Protein AF-A0A016TZU9-F1 (afdb_monomer_lite)

Structure (mmCIF, N/CA/C/O backbone):
data_AF-A0A016TZU9-F1
#
_entry.id   AF-A0A016TZU9-F1
#
loop_
_atom_site.group_PDB
_atom_site.id
_atom_site.type_symbol
_atom_site.label_atom_id
_atom_site.label_alt_id
_atom_site.label_comp_id
_atom_site.label_asym_id
_atom_site.label_entity_id
_atom_site.label_seq_id
_atom_site.pdbx_PDB_ins_code
_atom_site.Cartn_x
_atom_site.Cartn_y
_atom_site.Cartn_z
_atom_site.occupancy
_atom_site.B_iso_or_equiv
_atom_site.auth_seq_id
_atom_site.auth_comp_id
_atom_site.auth_asym_id
_atom_site.auth_atom_id
_atom_site.pdbx_PDB_model_num
ATOM 1 N N . MET A 1 1 ? 14.951 -22.898 -36.098 1.00 50.34 1 MET A N 1
ATOM 2 C CA . MET A 1 1 ? 13.847 -23.084 -35.127 1.00 50.34 1 MET A CA 1
ATOM 3 C C . MET A 1 1 ? 14.226 -23.786 -33.812 1.00 50.34 1 MET A C 1
ATOM 5 O O . MET A 1 1 ? 13.459 -23.571 -32.884 1.00 50.34 1 MET A O 1
ATOM 9 N N . PRO A 1 2 ? 15.342 -24.539 -33.654 1.00 57.12 2 PRO A N 1
ATOM 10 C CA . PRO A 1 2 ? 15.762 -25.001 -32.319 1.00 57.12 2 PRO A CA 1
ATOM 11 C C . PRO A 1 2 ? 16.305 -23.861 -31.432 1.00 57.12 2 PRO A C 1
ATOM 13 O O . PRO A 1 2 ? 15.963 -23.794 -30.258 1.00 57.12 2 PRO A O 1
ATOM 16 N N . ASP A 1 3 ? 16.977 -22.863 -32.020 1.00 59.59 3 ASP A N 1
ATOM 17 C CA . ASP A 1 3 ? 17.602 -21.758 -31.265 1.00 59.59 3 ASP A CA 1
ATOM 18 C C . ASP A 1 3 ? 16.621 -20.887 -30.454 1.00 59.59 3 ASP A C 1
ATOM 20 O O . ASP A 1 3 ? 16.994 -20.292 -29.450 1.00 59.59 3 ASP A O 1
ATOM 24 N N . CYS A 1 4 ? 15.348 -20.806 -30.865 1.00 60.41 4 CYS A N 1
ATOM 25 C CA . CYS A 1 4 ? 14.336 -19.994 -30.177 1.00 60.41 4 CYS A CA 1
ATOM 26 C C . CYS A 1 4 ? 13.778 -20.698 -28.926 1.00 60.41 4 CYS A C 1
ATOM 28 O O . CYS A 1 4 ? 13.455 -20.048 -27.932 1.00 60.41 4 CYS A O 1
ATOM 30 N N . ALA A 1 5 ? 13.684 -22.032 -28.959 1.00 64.69 5 ALA A N 1
ATOM 31 C CA . ALA A 1 5 ? 13.244 -22.818 -27.809 1.00 64.69 5 ALA A CA 1
ATOM 32 C C . ALA A 1 5 ? 14.336 -22.860 -26.731 1.00 64.69 5 ALA A C 1
ATOM 34 O O . ALA A 1 5 ? 14.036 -22.670 -25.553 1.00 64.69 5 ALA A O 1
ATOM 35 N N . ASP A 1 6 ? 15.596 -23.012 -27.143 1.00 71.56 6 ASP A N 1
ATOM 36 C CA . ASP A 1 6 ? 16.740 -23.035 -26.229 1.00 71.56 6 ASP A CA 1
ATOM 37 C C . ASP A 1 6 ? 16.981 -21.659 -25.576 1.00 71.56 6 ASP A C 1
ATOM 39 O O . ASP A 1 6 ? 17.221 -21.576 -24.367 1.00 71.56 6 ASP A O 1
ATOM 43 N N . ASP A 1 7 ? 16.803 -20.559 -26.324 1.00 75.12 7 ASP A N 1
ATOM 44 C CA . ASP A 1 7 ? 16.873 -19.197 -25.774 1.00 75.12 7 ASP A CA 1
ATOM 45 C C . ASP A 1 7 ? 15.750 -18.931 -24.754 1.00 75.12 7 ASP A C 1
ATOM 47 O O . ASP A 1 7 ? 16.004 -18.389 -23.674 1.00 75.12 7 ASP A O 1
ATOM 51 N N . LEU A 1 8 ? 14.521 -19.385 -25.030 1.00 72.69 8 LEU A N 1
ATOM 52 C CA . LEU A 1 8 ? 13.397 -19.241 -24.101 1.00 72.69 8 LEU A CA 1
ATOM 53 C C . LEU A 1 8 ? 13.612 -20.045 -22.812 1.00 72.69 8 LEU A C 1
ATOM 55 O O . LEU A 1 8 ? 13.383 -19.515 -21.724 1.00 72.69 8 LEU A O 1
ATOM 59 N N . VAL A 1 9 ? 14.076 -21.294 -22.916 1.00 78.56 9 VAL A N 1
ATOM 60 C CA . VAL A 1 9 ? 14.370 -22.151 -21.754 1.00 78.56 9 VAL A CA 1
ATOM 61 C C . VAL A 1 9 ? 15.483 -21.542 -20.895 1.00 78.56 9 VAL A C 1
ATOM 63 O O . VAL A 1 9 ? 15.389 -21.570 -19.667 1.00 78.56 9 VAL A O 1
ATOM 66 N N . SER A 1 10 ? 16.484 -20.910 -21.516 1.00 82.19 10 SER A N 1
ATOM 67 C CA . SER A 1 10 ? 17.571 -20.232 -20.797 1.00 82.19 10 SER A CA 1
ATOM 68 C C . SER A 1 10 ? 17.122 -18.958 -20.058 1.00 82.19 10 SER A C 1
ATOM 70 O O . SER A 1 10 ? 17.612 -18.666 -18.965 1.00 82.19 10 SER A O 1
ATOM 72 N N . LYS A 1 11 ? 16.151 -18.215 -20.610 1.00 84.38 11 LYS A N 1
ATOM 73 C CA . LYS A 1 11 ? 15.638 -16.950 -20.045 1.00 84.38 11 LYS A CA 1
ATOM 74 C C . LYS A 1 11 ? 14.450 -17.130 -19.104 1.00 84.38 11 LYS A C 1
ATOM 76 O O . LYS A 1 11 ? 14.175 -16.245 -18.291 1.00 84.38 11 LYS A O 1
ATOM 81 N N . LEU A 1 12 ? 13.771 -18.274 -19.161 1.00 87.38 12 LEU A N 1
ATOM 82 C CA . LEU A 1 12 ? 12.670 -18.637 -18.270 1.00 87.38 12 LEU A CA 1
ATOM 83 C C . LEU A 1 12 ? 12.982 -18.414 -16.774 1.00 87.38 12 LEU A C 1
ATOM 85 O O . LEU A 1 12 ? 12.175 -17.762 -16.108 1.00 87.38 12 LEU A O 1
ATOM 89 N N . PRO A 1 13 ? 14.125 -18.871 -16.213 1.00 88.50 13 PRO A N 1
ATOM 90 C CA . PRO A 1 13 ? 14.428 -18.647 -14.798 1.00 88.50 13 PRO A CA 1
ATOM 91 C C . PRO A 1 13 ? 14.568 -17.161 -14.442 1.00 88.50 13 PRO A C 1
ATOM 93 O O . PRO A 1 13 ? 14.131 -16.752 -13.367 1.00 88.50 13 PRO A O 1
ATOM 96 N N . LEU A 1 14 ? 15.111 -16.334 -15.343 1.00 86.69 14 LEU A N 1
ATOM 97 C CA . LEU A 1 14 ? 15.220 -14.883 -15.142 1.00 86.69 14 LEU A CA 1
ATOM 98 C C . LEU A 1 14 ? 13.840 -14.215 -15.134 1.00 86.69 14 LEU A C 1
ATOM 100 O O . LEU A 1 14 ? 13.565 -13.366 -14.283 1.00 86.69 14 LEU A O 1
ATOM 104 N N . LEU A 1 15 ? 12.951 -14.631 -16.040 1.00 86.12 15 LEU A N 1
ATOM 105 C CA . LEU A 1 15 ? 11.573 -14.141 -16.092 1.00 86.12 15 LEU A CA 1
ATOM 106 C C . LEU A 1 15 ? 10.789 -14.532 -14.837 1.00 86.12 15 LEU A C 1
ATOM 108 O O . LEU A 1 15 ? 10.125 -13.682 -14.243 1.00 86.12 15 LEU A O 1
ATOM 112 N N . ILE A 1 16 ? 10.911 -15.784 -14.391 1.00 87.94 16 ILE A N 1
ATOM 113 C CA . ILE A 1 16 ? 10.264 -16.272 -13.166 1.00 87.94 16 ILE A CA 1
ATOM 114 C C . ILE A 1 16 ? 10.793 -15.518 -11.942 1.00 87.94 16 ILE A C 1
ATOM 116 O O . ILE A 1 16 ? 10.002 -15.089 -11.103 1.00 87.94 16 ILE A O 1
ATOM 120 N N . ALA A 1 17 ? 12.108 -15.302 -11.839 1.00 86.88 17 ALA A N 1
ATOM 121 C CA . ALA A 1 17 ? 12.698 -14.550 -10.732 1.00 86.88 17 ALA A CA 1
ATOM 122 C C . ALA A 1 17 ? 12.193 -13.097 -10.690 1.00 86.88 17 ALA A C 1
ATOM 124 O O . ALA A 1 17 ? 11.834 -12.596 -9.621 1.00 86.88 17 ALA A O 1
ATOM 125 N N . SER A 1 18 ? 12.110 -12.439 -11.850 1.00 87.12 18 SER A N 1
ATOM 126 C CA . SER A 1 18 ? 11.568 -11.081 -11.975 1.00 87.12 18 SER A CA 1
ATOM 127 C C . SER A 1 18 ? 10.086 -11.017 -11.588 1.00 87.12 18 SER A C 1
ATOM 129 O O . SER A 1 18 ? 9.694 -10.172 -10.777 1.00 87.12 18 SER A O 1
ATOM 131 N N . LEU A 1 19 ? 9.280 -11.969 -12.073 1.00 88.88 19 LEU A N 1
ATOM 132 C CA . LEU A 1 19 ? 7.865 -12.100 -11.724 1.00 88.88 19 LEU A CA 1
ATOM 133 C C . LEU A 1 19 ? 7.678 -12.277 -10.218 1.00 88.88 19 LEU A C 1
ATOM 135 O O . LEU A 1 19 ? 6.899 -11.550 -9.605 1.00 88.88 19 LEU A O 1
ATOM 139 N N . LEU A 1 20 ? 8.393 -13.227 -9.613 1.00 87.56 20 LEU A N 1
ATOM 140 C CA . LEU A 1 20 ? 8.279 -13.520 -8.186 1.00 87.56 20 LEU A CA 1
ATOM 141 C C . LEU A 1 20 ? 8.683 -12.319 -7.335 1.00 87.56 20 LEU A C 1
ATOM 143 O O . LEU A 1 20 ? 7.973 -11.976 -6.388 1.00 87.56 20 LEU A O 1
ATOM 147 N N . ARG A 1 21 ? 9.783 -11.645 -7.690 1.00 86.12 21 ARG A N 1
ATOM 148 C CA . ARG A 1 21 ? 10.227 -10.427 -7.002 1.00 86.12 21 ARG A CA 1
ATOM 149 C C . ARG A 1 21 ? 9.163 -9.335 -7.079 1.00 86.12 21 ARG A C 1
ATOM 151 O O . ARG A 1 21 ? 8.812 -8.740 -6.060 1.00 86.12 21 ARG A O 1
ATOM 158 N N . MET A 1 22 ? 8.634 -9.081 -8.271 1.00 86.19 22 MET A N 1
ATOM 159 C CA . MET A 1 22 ? 7.639 -8.034 -8.469 1.00 86.19 22 MET A CA 1
ATOM 160 C C . MET A 1 22 ? 6.317 -8.358 -7.765 1.00 86.19 22 MET A C 1
ATOM 162 O O . MET A 1 22 ? 5.729 -7.492 -7.108 1.00 86.19 22 MET A O 1
ATOM 166 N N . TRP A 1 23 ? 5.875 -9.612 -7.848 1.00 89.06 23 TRP A N 1
ATOM 167 C CA . TRP A 1 23 ? 4.689 -10.086 -7.150 1.00 89.06 23 TRP A CA 1
ATOM 168 C C . TRP A 1 23 ? 4.841 -9.949 -5.643 1.00 89.06 23 TRP A C 1
ATOM 170 O O . TRP A 1 23 ? 3.928 -9.441 -5.003 1.00 89.06 23 TRP A O 1
ATOM 180 N N . PHE A 1 24 ? 5.996 -10.302 -5.077 1.00 86.94 24 PHE A N 1
ATOM 181 C CA . PHE A 1 24 ? 6.245 -10.159 -3.645 1.00 86.94 24 PHE A CA 1
ATOM 182 C C . PHE A 1 24 ? 6.079 -8.710 -3.168 1.00 86.94 24 PHE A C 1
ATOM 184 O O . PHE A 1 24 ? 5.420 -8.463 -2.157 1.00 86.94 24 PHE A O 1
ATOM 191 N N . PHE A 1 25 ? 6.602 -7.736 -3.918 1.00 84.38 25 PHE A N 1
ATOM 192 C CA . PHE A 1 25 ? 6.447 -6.319 -3.581 1.00 84.38 25 PHE A CA 1
ATOM 193 C C . PHE A 1 25 ? 4.987 -5.852 -3.630 1.00 84.38 25 PHE A C 1
ATOM 195 O O . PHE A 1 25 ? 4.505 -5.196 -2.701 1.00 84.38 25 PHE A O 1
ATOM 202 N N . ILE A 1 26 ? 4.258 -6.228 -4.681 1.00 86.19 26 ILE A N 1
ATOM 203 C CA . ILE A 1 26 ? 2.845 -5.860 -4.850 1.00 86.19 26 ILE A CA 1
ATOM 204 C C . ILE A 1 26 ? 1.973 -6.587 -3.813 1.00 86.19 26 ILE A C 1
ATOM 206 O O . ILE A 1 26 ? 1.066 -5.986 -3.237 1.00 86.19 26 ILE A O 1
ATOM 210 N N . ALA A 1 27 ? 2.265 -7.855 -3.525 1.00 87.62 27 ALA A N 1
ATOM 211 C CA . ALA A 1 27 ? 1.579 -8.667 -2.529 1.00 87.62 27 ALA A CA 1
ATOM 212 C C . ALA A 1 27 ? 1.789 -8.131 -1.111 1.00 87.62 27 ALA A C 1
ATOM 214 O O . ALA A 1 27 ? 0.818 -8.040 -0.364 1.00 87.62 27 ALA A O 1
ATOM 215 N N . ALA A 1 28 ? 3.002 -7.699 -0.752 1.00 84.62 28 ALA A N 1
ATOM 216 C CA . ALA A 1 28 ? 3.268 -7.063 0.538 1.00 84.62 28 ALA A CA 1
ATOM 217 C C . ALA A 1 28 ? 2.442 -5.775 0.714 1.00 84.62 28 ALA A C 1
ATOM 219 O O . ALA A 1 28 ? 1.812 -5.571 1.754 1.00 84.62 28 ALA A O 1
ATOM 220 N N . ALA A 1 29 ? 2.371 -4.934 -0.324 1.00 83.12 29 ALA A N 1
ATOM 221 C CA . ALA A 1 29 ? 1.534 -3.735 -0.308 1.00 83.12 29 ALA A CA 1
ATOM 222 C C . ALA A 1 29 ? 0.028 -4.066 -0.260 1.00 83.12 29 ALA A C 1
ATOM 224 O O . ALA A 1 29 ? -0.733 -3.390 0.436 1.00 83.12 29 ALA A O 1
ATOM 225 N N . GLY A 1 30 ? -0.411 -5.105 -0.976 1.00 86.19 30 GLY A N 1
ATOM 226 C CA . GLY A 1 30 ? -1.788 -5.602 -0.941 1.00 86.19 30 GLY A CA 1
ATOM 227 C C . GLY A 1 30 ? -2.180 -6.151 0.429 1.00 86.19 30 GLY A C 1
ATOM 228 O O . GLY A 1 30 ? -3.247 -5.817 0.938 1.00 86.19 30 GLY A O 1
ATOM 229 N N . PHE A 1 31 ? -1.284 -6.890 1.082 1.00 85.12 31 PHE A N 1
ATOM 230 C CA . PHE A 1 31 ? -1.498 -7.446 2.415 1.00 85.12 31 PHE A CA 1
ATOM 231 C C . PHE A 1 31 ? -1.763 -6.360 3.467 1.00 85.12 31 PHE A C 1
ATOM 233 O O . PHE A 1 31 ? -2.681 -6.494 4.272 1.00 85.12 31 PHE A O 1
ATOM 240 N N . LEU A 1 32 ? -1.046 -5.232 3.426 1.00 82.94 32 LEU A N 1
ATOM 241 C CA . LEU A 1 32 ? -1.339 -4.093 4.309 1.00 82.94 32 LEU A CA 1
ATOM 242 C C . LEU A 1 32 ? -2.759 -3.551 4.120 1.00 82.94 32 LEU A C 1
ATOM 244 O O . LEU A 1 32 ? -3.433 -3.201 5.090 1.00 82.94 32 LEU A O 1
ATOM 248 N N . LYS A 1 33 ? -3.219 -3.475 2.867 1.00 85.50 33 LYS A N 1
ATOM 249 C CA . LYS A 1 33 ? -4.582 -3.039 2.541 1.00 85.50 33 LYS A CA 1
ATOM 250 C C . LYS A 1 33 ? -5.605 -4.078 3.000 1.00 85.50 33 LYS A C 1
ATOM 252 O O . LYS A 1 33 ? -6.637 -3.692 3.536 1.00 85.50 33 LYS A O 1
ATOM 257 N N . ALA A 1 34 ? -5.306 -5.369 2.864 1.00 86.12 34 ALA A N 1
ATOM 258 C CA . ALA A 1 34 ? -6.131 -6.451 3.395 1.00 86.12 34 ALA A CA 1
ATOM 259 C C . ALA A 1 34 ? -6.304 -6.333 4.918 1.00 86.12 34 ALA A C 1
ATOM 261 O O . ALA A 1 34 ? -7.435 -6.352 5.398 1.00 86.12 34 ALA A O 1
ATOM 262 N N . VAL A 1 35 ? -5.215 -6.095 5.661 1.00 82.44 35 VAL A N 1
ATOM 263 C CA . VAL A 1 35 ? -5.269 -5.829 7.110 1.00 82.44 35 VAL A CA 1
ATOM 264 C C . VAL A 1 35 ? -6.106 -4.584 7.405 1.00 82.44 35 VAL A C 1
ATOM 266 O O . VAL A 1 35 ? -6.916 -4.591 8.326 1.00 82.44 35 VAL A O 1
ATOM 269 N N . LEU A 1 36 ? -5.969 -3.512 6.619 1.00 84.38 36 LEU A N 1
ATOM 270 C CA . LEU A 1 36 ? -6.792 -2.313 6.786 1.00 84.38 36 LEU A CA 1
ATOM 271 C C . LEU A 1 36 ? -8.290 -2.604 6.598 1.00 84.38 36 LEU A C 1
ATOM 273 O O . LEU A 1 36 ? -9.100 -2.134 7.396 1.00 84.38 36 LEU A O 1
ATOM 277 N N . VAL A 1 37 ? -8.658 -3.378 5.574 1.00 83.19 37 VAL A N 1
ATOM 278 C CA . VAL A 1 37 ? -10.051 -3.778 5.313 1.00 83.19 37 VAL A CA 1
ATOM 279 C C . VAL A 1 37 ? -10.569 -4.679 6.428 1.00 83.19 37 VAL A C 1
ATOM 281 O O . VAL A 1 37 ? -11.660 -4.442 6.937 1.00 83.19 37 VAL A O 1
ATOM 284 N N . GLU A 1 38 ? -9.778 -5.651 6.877 1.00 81.62 38 GLU A N 1
ATOM 285 C CA . GLU A 1 38 ? -10.121 -6.497 8.022 1.00 81.62 38 GLU A CA 1
ATOM 286 C C . GLU A 1 38 ? -10.394 -5.649 9.272 1.00 81.62 38 GLU A C 1
ATOM 288 O O . GLU A 1 38 ? -11.401 -5.853 9.950 1.00 81.62 38 GLU A O 1
ATOM 293 N N . ARG A 1 39 ? -9.554 -4.641 9.548 1.00 81.19 39 ARG A N 1
ATOM 294 C CA . ARG A 1 39 ? -9.760 -3.711 10.671 1.00 81.19 39 ARG A CA 1
ATOM 295 C C . ARG A 1 39 ? -10.979 -2.818 10.470 1.00 81.19 39 ARG A C 1
ATOM 297 O O . ARG A 1 39 ? -11.684 -2.552 11.439 1.00 81.19 39 ARG A O 1
ATOM 304 N N . ALA A 1 40 ? -11.272 -2.401 9.240 1.00 77.69 40 ALA A N 1
ATOM 305 C CA . ALA A 1 40 ? -12.496 -1.675 8.914 1.00 77.69 40 ALA A CA 1
ATOM 306 C C . ALA A 1 40 ? -13.741 -2.520 9.216 1.00 77.69 40 ALA A C 1
ATOM 308 O O . ALA A 1 40 ? -14.672 -2.036 9.861 1.00 77.69 40 ALA A O 1
ATOM 309 N N . CYS A 1 41 ? -13.729 -3.791 8.804 1.00 75.06 41 CYS A N 1
ATOM 310 C CA . CYS A 1 41 ? -14.787 -4.750 9.095 1.00 75.06 41 CYS A CA 1
ATOM 311 C C . CYS A 1 41 ? -14.911 -4.988 10.603 1.00 75.06 41 CYS A C 1
ATOM 313 O O . CYS A 1 41 ? -16.013 -4.888 11.132 1.00 75.06 41 CYS A O 1
ATOM 315 N N . ALA A 1 42 ? -13.804 -5.224 11.312 1.00 72.88 42 ALA A N 1
ATOM 316 C CA . ALA A 1 42 ? -13.816 -5.420 12.760 1.00 72.88 42 ALA A CA 1
ATOM 317 C C . ALA A 1 42 ? -14.396 -4.204 13.501 1.00 72.88 42 ALA A C 1
ATOM 319 O O . ALA A 1 42 ? -15.193 -4.384 14.411 1.00 72.88 42 ALA A O 1
ATOM 320 N N . SER A 1 43 ? -14.059 -2.979 13.077 1.00 69.56 43 SER A N 1
ATOM 321 C CA . SER A 1 43 ? -14.614 -1.732 13.622 1.00 69.56 43 SER A CA 1
ATOM 322 C C . SER A 1 43 ? -16.093 -1.510 13.286 1.00 69.56 43 SER A C 1
ATOM 324 O O . SER A 1 43 ? -16.826 -0.941 14.093 1.00 69.56 43 SER A O 1
ATOM 326 N N . TYR A 1 44 ? -16.543 -1.908 12.094 1.00 69.81 44 TYR A N 1
ATOM 327 C CA . TYR A 1 44 ? -17.941 -1.753 11.683 1.00 69.81 44 TYR A CA 1
ATOM 328 C C . TYR A 1 44 ? -18.852 -2.784 12.362 1.00 69.81 44 TYR A C 1
ATOM 330 O O . TYR A 1 44 ? -19.944 -2.441 12.806 1.00 69.81 44 TYR A O 1
ATOM 338 N N . PHE A 1 45 ? -18.377 -4.024 12.499 1.00 65.12 45 PHE A N 1
ATOM 339 C CA . PHE A 1 45 ? -19.118 -5.150 13.069 1.00 65.12 45 PHE A CA 1
ATOM 340 C C . PHE A 1 45 ? -18.872 -5.361 14.572 1.00 65.12 45 PHE A C 1
ATOM 342 O O . PHE A 1 45 ? -19.151 -6.449 15.064 1.00 65.12 45 PHE A O 1
ATOM 349 N N . ILE A 1 46 ? -18.395 -4.354 15.320 1.00 64.19 46 ILE A N 1
ATOM 350 C CA . ILE A 1 46 ? -18.205 -4.449 16.787 1.00 64.19 46 ILE A CA 1
ATOM 351 C C . ILE A 1 46 ? -19.480 -4.956 17.483 1.00 64.19 46 ILE A C 1
ATOM 353 O O . ILE A 1 46 ? -19.403 -5.791 18.374 1.00 64.19 46 ILE A O 1
ATOM 357 N N . VAL A 1 47 ? -20.651 -4.502 17.025 1.00 54.94 47 VAL A N 1
ATOM 358 C CA . VAL A 1 47 ? -21.966 -4.869 17.584 1.00 54.94 47 VAL A CA 1
ATOM 359 C C . VAL A 1 47 ? -22.348 -6.332 17.292 1.00 54.94 47 VAL A C 1
ATOM 361 O O . VAL A 1 47 ? -23.025 -6.962 18.093 1.00 54.94 47 VAL A O 1
ATOM 364 N N . ASP A 1 48 ? -21.879 -6.904 16.180 1.00 55.28 48 ASP A N 1
ATOM 365 C CA . ASP A 1 48 ? -22.167 -8.292 15.776 1.00 55.28 48 ASP A CA 1
ATOM 366 C C . ASP A 1 48 ? -21.088 -9.292 16.233 1.00 55.28 48 ASP A C 1
ATOM 368 O O . ASP A 1 48 ? -21.226 -10.505 16.023 1.00 55.28 48 ASP A O 1
ATOM 372 N N . TYR A 1 49 ? -19.991 -8.796 16.814 1.00 53.41 49 TYR A N 1
ATOM 373 C CA . TYR A 1 49 ? -18.786 -9.578 17.097 1.00 53.41 49 TYR A CA 1
ATOM 374 C C . TYR A 1 49 ? -18.995 -10.613 18.211 1.00 53.41 49 TYR A C 1
ATOM 376 O O . TYR A 1 49 ? -18.387 -11.681 18.172 1.00 53.41 49 TYR A O 1
ATOM 384 N N . GLU A 1 50 ? -19.890 -10.338 19.165 1.00 45.44 50 GLU A N 1
ATOM 385 C CA . GLU A 1 50 ? -20.231 -11.264 20.257 1.00 45.44 50 GLU A CA 1
ATOM 386 C C . GLU A 1 50 ? -21.012 -12.500 19.782 1.00 45.44 50 GLU A C 1
ATOM 388 O O . GLU A 1 50 ? -20.936 -13.549 20.415 1.00 45.44 50 GLU A O 1
ATOM 393 N N . ASN A 1 51 ? -21.709 -12.429 18.642 1.00 50.09 51 ASN A N 1
ATOM 394 C CA . ASN A 1 51 ? -22.621 -13.497 18.222 1.00 50.09 51 ASN A CA 1
ATOM 395 C C . ASN A 1 51 ? -22.008 -14.523 17.253 1.00 50.09 51 ASN A C 1
ATOM 397 O O . ASN A 1 51 ? -22.513 -15.644 17.167 1.00 50.09 51 ASN A O 1
ATOM 401 N N . LYS A 1 52 ? -20.949 -14.188 16.494 1.00 53.09 52 LYS A N 1
ATOM 402 C CA . LYS A 1 52 ? -20.307 -15.132 15.550 1.00 53.09 52 LYS A CA 1
ATOM 403 C C . LYS A 1 52 ? -18.808 -14.877 15.380 1.00 53.09 52 LYS A C 1
ATOM 405 O O . LYS A 1 52 ? -18.406 -13.831 14.879 1.00 53.09 52 LYS A O 1
ATOM 410 N N . ALA A 1 53 ? -17.987 -15.895 15.640 1.00 54.44 53 ALA A N 1
ATOM 411 C CA . ALA A 1 53 ? -16.578 -15.907 15.249 1.00 54.44 53 ALA A CA 1
ATOM 412 C C . ALA A 1 53 ? -16.453 -16.028 13.714 1.00 54.44 53 ALA A C 1
ATOM 414 O O . ALA A 1 53 ? -16.739 -17.076 13.137 1.00 54.44 53 ALA A O 1
ATOM 415 N N . ARG A 1 54 ? -16.050 -14.951 13.024 1.00 62.56 54 ARG A N 1
ATOM 416 C CA . ARG A 1 54 ? -15.995 -14.886 11.547 1.00 62.56 54 ARG A CA 1
ATOM 417 C C . ARG A 1 54 ? -14.565 -14.931 10.996 1.00 62.56 54 ARG A C 1
ATOM 419 O O . ARG A 1 54 ? -14.140 -14.024 10.286 1.00 62.56 54 ARG A O 1
ATOM 426 N N . GLN A 1 55 ? -13.835 -16.013 11.270 1.00 65.31 55 GLN A N 1
ATOM 427 C CA . GLN A 1 55 ? -12.488 -16.231 10.708 1.00 65.31 55 GLN A CA 1
ATOM 428 C C . GLN A 1 55 ? -12.481 -16.259 9.166 1.00 65.31 55 GLN A C 1
ATOM 430 O O . GLN A 1 55 ? -11.523 -15.800 8.549 1.00 65.31 55 GLN A O 1
ATOM 435 N N . TRP A 1 56 ? -13.581 -16.702 8.541 1.00 72.19 56 TRP A N 1
ATOM 436 C CA . TRP A 1 56 ? -13.714 -16.771 7.081 1.00 72.19 56 TRP A CA 1
ATOM 437 C C . TRP A 1 56 ? -13.563 -15.407 6.388 1.00 72.19 56 TRP A C 1
ATOM 439 O O . TRP A 1 56 ? -12.993 -15.349 5.308 1.00 72.19 56 TRP A O 1
ATOM 449 N N . ILE A 1 57 ? -13.975 -14.300 7.024 1.00 75.69 57 ILE A N 1
ATOM 450 C CA . ILE A 1 57 ? -13.844 -12.953 6.437 1.00 75.69 57 ILE A CA 1
ATOM 451 C C . ILE A 1 57 ? -12.370 -12.610 6.199 1.00 75.69 57 ILE A C 1
ATOM 453 O O . ILE A 1 57 ? -12.007 -12.175 5.109 1.00 75.69 57 ILE A O 1
ATOM 457 N N . SER A 1 58 ? -11.515 -12.851 7.195 1.00 74.94 58 SER A N 1
ATOM 458 C CA . SER A 1 58 ? -10.077 -12.586 7.092 1.00 74.94 58 SER A CA 1
ATOM 459 C C . SER A 1 58 ? -9.435 -13.455 6.007 1.00 74.94 58 SER A C 1
ATOM 461 O O . SER A 1 58 ? -8.744 -12.947 5.122 1.00 74.94 58 SER A O 1
ATOM 463 N N . THR A 1 59 ? -9.752 -14.756 5.989 1.00 73.69 59 THR A N 1
ATOM 464 C CA . THR A 1 59 ? -9.242 -15.683 4.968 1.00 73.69 59 THR A CA 1
ATOM 465 C C . THR A 1 59 ? -9.670 -15.276 3.558 1.00 73.69 59 THR A C 1
ATOM 467 O O . THR A 1 59 ? -8.829 -15.233 2.661 1.00 73.69 59 THR A O 1
ATOM 470 N N . THR A 1 60 ? -10.940 -14.918 3.348 1.00 81.00 60 THR A N 1
ATOM 471 C CA . THR A 1 60 ? -11.442 -14.488 2.036 1.00 81.00 60 THR A CA 1
ATOM 472 C C . THR A 1 60 ? -10.776 -13.196 1.569 1.00 81.00 60 THR A C 1
ATOM 474 O O . THR A 1 60 ? -10.388 -13.111 0.405 1.00 81.00 60 THR A O 1
ATOM 477 N N . ILE A 1 61 ? -10.578 -12.215 2.459 1.00 84.88 61 ILE A N 1
ATOM 478 C CA . ILE A 1 61 ? -9.894 -10.956 2.118 1.00 84.88 61 ILE A CA 1
ATOM 479 C C . ILE A 1 61 ? -8.439 -11.225 1.712 1.00 84.88 61 ILE A C 1
ATOM 481 O O . ILE A 1 61 ? -7.976 -10.677 0.711 1.00 84.88 61 ILE A O 1
ATOM 485 N N . ILE A 1 62 ? -7.719 -12.078 2.448 1.00 84.50 62 ILE A N 1
ATOM 486 C CA . ILE A 1 62 ? -6.318 -12.404 2.143 1.00 84.50 62 ILE A CA 1
ATOM 487 C C . ILE A 1 62 ? -6.210 -13.146 0.807 1.00 84.50 62 ILE A C 1
ATOM 489 O O . ILE A 1 62 ? -5.402 -12.757 -0.036 1.00 84.50 62 ILE A O 1
ATOM 493 N N . VAL A 1 63 ? -7.031 -14.176 0.585 1.00 84.88 63 VAL A N 1
ATOM 494 C CA . VAL A 1 63 ? -7.020 -14.955 -0.666 1.00 84.88 63 VAL A CA 1
ATOM 495 C C . VAL A 1 63 ? -7.360 -14.064 -1.859 1.00 84.88 63 VAL A C 1
ATOM 497 O O . VAL A 1 63 ? -6.643 -14.078 -2.860 1.00 84.88 63 VAL A O 1
ATOM 500 N N . PHE A 1 64 ? -8.398 -13.235 -1.733 1.00 88.38 64 PHE A N 1
ATOM 501 C CA . PHE A 1 64 ? -8.766 -12.278 -2.772 1.00 88.38 64 PHE A CA 1
ATOM 502 C C . PHE A 1 64 ? -7.642 -11.270 -3.034 1.00 88.38 64 PHE A C 1
ATOM 504 O O . PHE A 1 64 ? -7.311 -11.004 -4.188 1.00 88.38 64 PHE A O 1
ATOM 511 N N . SER A 1 65 ? -7.007 -10.752 -1.978 1.00 88.50 65 SER A N 1
ATOM 512 C CA . SER A 1 65 ? -5.885 -9.824 -2.111 1.00 88.50 65 SER A CA 1
ATOM 513 C C . SER A 1 65 ? -4.699 -10.463 -2.828 1.00 88.50 65 SER A C 1
ATOM 515 O O . SER A 1 65 ? -4.120 -9.811 -3.688 1.00 88.50 65 SER A O 1
ATOM 517 N N . LEU A 1 66 ? -4.324 -11.702 -2.496 1.00 88.88 66 LEU A N 1
ATOM 518 C CA . LEU A 1 66 ? -3.204 -12.401 -3.138 1.00 88.88 66 LEU A CA 1
ATOM 519 C C . LEU A 1 66 ? -3.479 -12.692 -4.615 1.00 88.88 66 LEU A C 1
ATOM 521 O O . LEU A 1 66 ? -2.593 -12.535 -5.455 1.00 88.88 66 LEU A O 1
ATOM 525 N N . PHE A 1 67 ? -4.712 -13.085 -4.936 1.00 89.75 67 PHE A N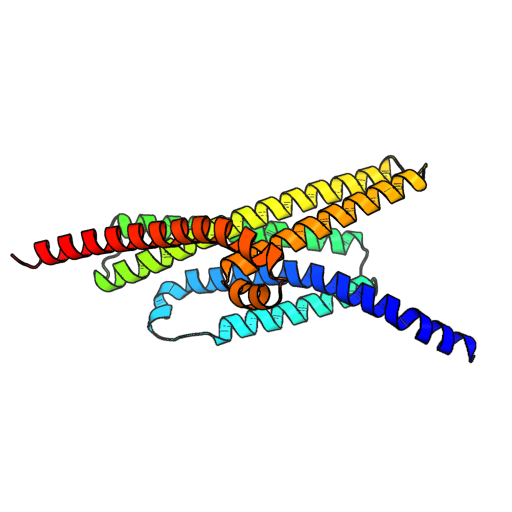 1
ATOM 526 C CA . PHE A 1 67 ? -5.130 -13.303 -6.316 1.00 89.75 67 PHE A CA 1
ATOM 527 C C . PHE A 1 67 ? -5.112 -11.994 -7.117 1.00 89.75 67 PHE A C 1
ATOM 529 O O . PHE A 1 67 ? -4.504 -11.929 -8.185 1.00 89.75 67 PHE A O 1
ATOM 536 N N . ALA A 1 68 ? -5.706 -10.925 -6.581 1.00 88.50 68 ALA A N 1
ATOM 537 C CA . ALA A 1 68 ? -5.740 -9.621 -7.236 1.00 88.50 68 ALA A CA 1
ATOM 538 C C . ALA A 1 68 ? -4.332 -9.044 -7.457 1.00 88.50 68 ALA A C 1
ATOM 540 O O . ALA A 1 68 ? -4.050 -8.506 -8.530 1.00 88.50 68 ALA A O 1
ATOM 541 N N . THR A 1 69 ? -3.428 -9.177 -6.478 1.00 90.38 69 THR A N 1
ATOM 542 C CA . THR A 1 69 ? -2.041 -8.712 -6.629 1.00 90.38 69 THR A CA 1
ATOM 543 C C . THR A 1 69 ? -1.286 -9.523 -7.672 1.00 90.38 69 THR A C 1
ATOM 545 O O . THR A 1 69 ? -0.548 -8.927 -8.448 1.00 90.38 69 THR A O 1
ATOM 548 N N . PHE A 1 70 ? -1.510 -10.837 -7.755 1.00 89.81 70 PHE A N 1
ATOM 549 C CA . PHE A 1 70 ? -0.909 -11.686 -8.786 1.00 89.81 70 PHE A CA 1
ATOM 550 C C . PHE A 1 70 ? -1.361 -11.293 -10.199 1.00 89.81 70 PHE A C 1
ATOM 552 O O . PHE A 1 70 ? -0.526 -11.072 -11.078 1.00 89.81 70 PHE A O 1
ATOM 559 N N . VAL A 1 71 ? -2.672 -11.119 -10.407 1.00 89.94 71 VAL A N 1
ATOM 560 C CA . VAL A 1 71 ? -3.232 -10.666 -11.695 1.00 89.94 71 VAL A CA 1
ATOM 561 C C . VAL A 1 71 ? -2.683 -9.289 -12.082 1.00 89.94 71 VAL A C 1
ATOM 563 O O . VAL A 1 71 ? -2.323 -9.069 -13.241 1.00 89.94 71 VAL A O 1
ATOM 566 N N . PHE A 1 72 ? -2.565 -8.371 -11.119 1.00 88.19 72 PHE A N 1
ATOM 567 C CA . PHE A 1 72 ? -1.982 -7.051 -11.354 1.00 88.19 72 PHE A CA 1
ATOM 568 C C . PHE A 1 72 ? -0.497 -7.132 -11.741 1.00 88.19 72 PHE A C 1
ATOM 570 O O . PHE A 1 72 ? -0.086 -6.465 -12.687 1.00 88.19 72 PHE A O 1
ATOM 577 N N . THR A 1 73 ? 0.305 -7.975 -11.078 1.00 89.06 73 THR A N 1
ATOM 578 C CA . THR A 1 73 ? 1.719 -8.195 -11.439 1.00 89.06 73 THR A CA 1
ATOM 579 C C . THR A 1 73 ? 1.860 -8.708 -12.869 1.00 89.06 73 THR A C 1
ATOM 581 O O . THR A 1 73 ? 2.649 -8.158 -13.634 1.00 89.06 73 THR A O 1
ATOM 584 N N . ILE A 1 74 ? 1.076 -9.723 -13.243 1.00 89.06 74 ILE A N 1
ATOM 585 C CA . ILE A 1 74 ? 1.069 -10.276 -14.602 1.00 89.06 74 ILE A CA 1
ATOM 586 C C . ILE A 1 74 ? 0.710 -9.178 -15.610 1.00 89.06 74 ILE A C 1
ATOM 588 O O . ILE A 1 74 ? 1.445 -8.953 -16.569 1.00 89.06 74 ILE A O 1
ATOM 592 N N . SER A 1 75 ? -0.364 -8.431 -15.351 1.00 88.12 75 SER A N 1
ATOM 593 C CA . SER A 1 75 ? -0.821 -7.347 -16.231 1.00 88.12 75 SER A CA 1
ATOM 594 C C . SER A 1 75 ? 0.232 -6.249 -16.415 1.00 88.12 75 SER A C 1
ATOM 596 O O . SER A 1 75 ? 0.399 -5.737 -17.523 1.00 88.12 75 SER A O 1
ATOM 598 N N . PHE A 1 76 ? 0.968 -5.915 -15.348 1.00 85.81 76 PHE A N 1
ATOM 599 C CA . PHE A 1 76 ? 2.064 -4.950 -15.397 1.00 85.81 76 PHE A CA 1
ATOM 600 C C . PHE A 1 76 ? 3.271 -5.484 -16.181 1.00 85.81 76 PHE A C 1
ATOM 602 O O . PHE A 1 76 ? 3.823 -4.758 -17.002 1.00 85.81 76 PHE A O 1
ATOM 609 N N . MET A 1 77 ? 3.676 -6.743 -15.970 1.00 86.12 77 MET A N 1
ATOM 610 C CA . MET A 1 77 ? 4.806 -7.339 -16.699 1.00 86.12 77 MET A CA 1
ATOM 611 C C . MET A 1 77 ? 4.543 -7.455 -18.202 1.00 86.12 77 MET A C 1
ATOM 613 O O . MET A 1 77 ? 5.452 -7.225 -18.993 1.00 86.12 77 MET A O 1
ATOM 617 N N . PHE A 1 78 ? 3.306 -7.768 -18.597 1.00 86.69 78 PHE A N 1
ATOM 618 C CA . PHE A 1 78 ? 2.899 -7.804 -20.005 1.00 86.69 78 PHE A CA 1
ATOM 619 C C . PHE A 1 78 ? 2.613 -6.417 -20.598 1.00 86.69 78 PHE A C 1
ATOM 621 O O . PHE A 1 78 ? 2.210 -6.336 -21.756 1.00 86.69 78 PHE A O 1
ATOM 628 N N . MET A 1 79 ? 2.820 -5.332 -19.838 1.00 85.38 79 MET A N 1
ATOM 629 C CA . MET A 1 79 ? 2.625 -3.952 -20.297 1.00 85.38 79 MET A CA 1
ATOM 630 C C . MET A 1 79 ? 1.239 -3.717 -20.923 1.00 85.38 79 MET A C 1
ATOM 632 O O . MET A 1 79 ? 1.104 -2.973 -21.893 1.00 85.38 79 MET A O 1
ATOM 636 N N . LEU A 1 80 ? 0.186 -4.330 -20.360 1.00 87.88 80 LEU A N 1
ATOM 637 C CA . LEU A 1 80 ? -1.192 -4.191 -20.868 1.00 87.88 80 LEU A CA 1
ATOM 638 C C . LEU A 1 80 ? -1.718 -2.745 -20.798 1.00 87.88 80 LEU A C 1
ATOM 640 O O . LEU A 1 80 ? -2.718 -2.407 -21.427 1.00 87.88 80 LEU A O 1
ATOM 644 N N . TYR A 1 81 ? -1.055 -1.895 -20.018 1.00 86.81 81 TYR A N 1
ATOM 645 C CA . TYR A 1 81 ? -1.309 -0.467 -19.887 1.00 86.81 81 TYR A CA 1
ATOM 646 C C . TYR A 1 81 ? 0.027 0.283 -19.785 1.00 86.81 81 TYR A C 1
ATOM 648 O O . TYR A 1 81 ? 1.032 -0.302 -19.370 1.00 86.81 81 TYR A O 1
ATOM 656 N N . PRO A 1 82 ? 0.066 1.587 -20.119 1.00 87.75 82 PRO A N 1
ATOM 657 C CA . PRO A 1 82 ? 1.294 2.365 -20.017 1.00 87.75 82 PRO A CA 1
ATOM 658 C C . PRO A 1 82 ? 1.795 2.410 -18.570 1.00 87.75 82 PRO A C 1
ATOM 660 O O . PRO A 1 82 ? 1.015 2.614 -17.636 1.00 87.75 82 PRO A O 1
ATOM 663 N N . VAL A 1 83 ? 3.113 2.291 -18.388 1.00 82.75 83 VAL A N 1
ATOM 664 C CA . VAL A 1 83 ? 3.779 2.288 -17.069 1.00 82.75 83 VAL A CA 1
ATOM 665 C C . VAL A 1 83 ? 3.330 3.470 -16.206 1.00 82.75 83 VAL A C 1
ATOM 667 O O . VAL A 1 83 ? 3.052 3.302 -15.020 1.00 82.75 83 VAL A O 1
ATOM 670 N N . VAL A 1 84 ? 3.168 4.648 -16.814 1.00 83.62 84 VAL A N 1
ATOM 671 C CA . VAL A 1 84 ? 2.693 5.867 -16.142 1.00 83.62 84 VAL A CA 1
ATOM 672 C C . VAL A 1 84 ? 1.300 5.678 -15.533 1.00 83.62 84 VAL A C 1
ATOM 674 O O . VAL A 1 84 ? 1.082 6.074 -14.390 1.00 83.62 84 VAL A O 1
ATOM 677 N N . ALA A 1 85 ? 0.372 5.021 -16.237 1.00 86.25 85 ALA A N 1
ATOM 678 C CA . ALA A 1 85 ? -0.958 4.728 -15.701 1.00 86.25 85 ALA A CA 1
ATOM 679 C C . ALA A 1 85 ? -0.889 3.735 -14.531 1.00 86.25 85 ALA A C 1
ATOM 681 O O . ALA A 1 85 ? -1.585 3.915 -13.531 1.00 86.25 85 ALA A O 1
ATOM 682 N N . GLY A 1 86 ? -0.000 2.740 -14.610 1.00 85.19 86 GLY A N 1
ATOM 683 C CA . GLY A 1 86 ? 0.272 1.815 -13.508 1.00 85.19 86 GLY A CA 1
ATOM 684 C C . GLY A 1 86 ? 0.786 2.512 -12.252 1.00 85.19 86 GLY A C 1
ATOM 685 O O . GLY A 1 86 ? 0.267 2.291 -11.156 1.00 85.19 86 GLY A O 1
ATOM 686 N N . LEU A 1 87 ? 1.781 3.387 -12.413 1.00 83.81 87 LEU A N 1
ATOM 687 C CA . LEU A 1 87 ? 2.376 4.163 -11.322 1.00 83.81 87 LEU A CA 1
ATOM 688 C C . LEU A 1 87 ? 1.379 5.161 -10.718 1.00 83.81 87 LEU A C 1
ATOM 690 O O . LEU A 1 87 ? 1.293 5.280 -9.491 1.00 83.81 87 LEU A O 1
ATOM 694 N N . ALA A 1 88 ? 0.587 5.832 -11.558 1.00 87.00 88 ALA A N 1
ATOM 695 C CA . ALA A 1 88 ? -0.454 6.758 -11.123 1.00 87.00 88 ALA A CA 1
ATOM 696 C C . ALA A 1 88 ? -1.563 6.028 -10.348 1.00 87.00 88 ALA A C 1
ATOM 698 O O . ALA A 1 88 ? -1.910 6.437 -9.239 1.00 87.00 88 ALA A O 1
ATOM 699 N N . GLY A 1 89 ? -2.063 4.907 -10.877 1.00 87.56 89 GLY A N 1
ATOM 700 C CA . GLY A 1 89 ? -3.071 4.077 -10.212 1.00 87.56 89 GLY A CA 1
ATOM 701 C C . GLY A 1 89 ? -2.569 3.488 -8.891 1.00 87.56 89 GLY A C 1
ATOM 702 O O . GLY A 1 89 ? -3.271 3.534 -7.878 1.00 87.56 89 GLY A O 1
ATOM 703 N N . GLY A 1 90 ? -1.322 3.008 -8.865 1.00 85.69 90 GLY A N 1
ATOM 704 C CA . GLY A 1 90 ? -0.654 2.537 -7.651 1.00 85.69 90 GLY A CA 1
ATOM 705 C C . GLY A 1 90 ? -0.579 3.623 -6.575 1.00 85.69 90 GLY A C 1
ATOM 706 O O . GLY A 1 90 ? -1.034 3.404 -5.449 1.00 85.69 90 GLY A O 1
ATOM 707 N N . SER A 1 91 ? -0.101 4.812 -6.945 1.00 86.50 91 SER A N 1
ATOM 708 C CA . SER A 1 91 ? 0.003 5.979 -6.057 1.00 86.50 91 SER A CA 1
ATOM 709 C C . SER A 1 91 ? -1.361 6.429 -5.529 1.00 86.50 91 SER A C 1
ATOM 711 O O . SER A 1 91 ? -1.536 6.597 -4.321 1.00 86.50 91 SER A O 1
ATOM 713 N N . PHE A 1 92 ? -2.362 6.532 -6.407 1.00 90.00 92 PHE A N 1
ATOM 714 C CA . PHE A 1 92 ? -3.733 6.869 -6.024 1.00 90.00 92 PHE A CA 1
ATOM 715 C C . PHE A 1 92 ? -4.309 5.852 -5.030 1.00 90.00 92 PHE A C 1
ATOM 717 O O . PHE A 1 92 ? -4.868 6.229 -4.000 1.00 90.00 92 PHE A O 1
ATOM 724 N N . SER A 1 93 ? -4.103 4.555 -5.278 1.00 89.38 93 SER A N 1
ATOM 725 C CA . SER A 1 93 ? -4.569 3.496 -4.377 1.00 89.38 93 SER A CA 1
ATOM 726 C C . SER A 1 93 ? -3.913 3.558 -2.989 1.00 89.38 93 SER A C 1
ATOM 728 O O . SER A 1 93 ? -4.550 3.214 -1.992 1.00 89.38 93 SER A O 1
ATOM 730 N N . ALA A 1 94 ? -2.650 3.990 -2.904 1.00 87.31 94 ALA A N 1
ATOM 731 C CA . ALA A 1 94 ? -1.941 4.164 -1.639 1.00 87.31 94 ALA A CA 1
ATOM 732 C C . ALA A 1 94 ? -2.481 5.372 -0.856 1.00 87.31 94 ALA A C 1
ATOM 734 O O . ALA A 1 94 ? -2.724 5.262 0.346 1.00 87.31 94 ALA A O 1
ATOM 735 N N . LEU A 1 95 ? -2.747 6.490 -1.540 1.00 89.31 95 LEU A N 1
ATOM 736 C CA . LEU A 1 95 ? -3.373 7.674 -0.940 1.00 89.31 95 LEU A CA 1
ATOM 737 C C . LEU A 1 95 ? -4.793 7.382 -0.443 1.00 89.31 95 LEU A C 1
ATOM 739 O O . LEU A 1 95 ? -5.148 7.774 0.668 1.00 89.31 95 LEU A O 1
ATOM 743 N N . ALA A 1 96 ? -5.584 6.644 -1.224 1.00 90.31 96 ALA A N 1
ATOM 744 C CA . ALA A 1 96 ? -6.913 6.204 -0.811 1.00 90.31 96 ALA A CA 1
ATOM 745 C C . ALA A 1 96 ? -6.848 5.321 0.447 1.00 90.31 96 ALA A C 1
ATOM 747 O O . ALA A 1 96 ? -7.603 5.543 1.393 1.00 90.31 96 ALA A O 1
ATOM 748 N N . ALA A 1 97 ? -5.907 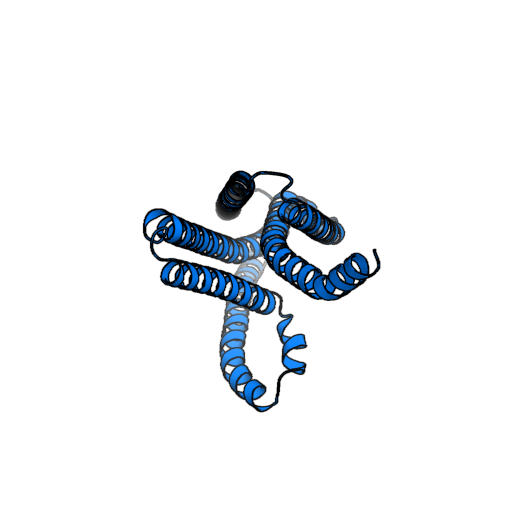4.370 0.507 1.00 88.56 97 ALA A N 1
ATOM 749 C CA . ALA A 1 97 ? -5.699 3.536 1.692 1.00 88.56 97 ALA A CA 1
ATOM 750 C C . ALA A 1 97 ? -5.299 4.367 2.926 1.00 88.56 97 ALA A C 1
ATOM 752 O O . ALA A 1 97 ? -5.847 4.161 4.011 1.00 88.56 97 ALA A O 1
ATOM 753 N N . LEU A 1 98 ? -4.413 5.356 2.761 1.00 89.19 98 LEU A N 1
ATOM 754 C CA . LEU A 1 98 ? -4.057 6.291 3.829 1.00 89.19 98 LEU A CA 1
ATOM 755 C C . LEU A 1 98 ? -5.289 7.067 4.323 1.00 89.19 98 LEU A C 1
ATOM 757 O O . LEU A 1 98 ? -5.540 7.106 5.529 1.00 89.19 98 LEU A O 1
ATOM 761 N N . ALA A 1 99 ? -6.093 7.621 3.413 1.00 89.81 99 ALA A N 1
ATOM 762 C CA . ALA A 1 99 ? -7.311 8.351 3.761 1.00 89.81 99 ALA A CA 1
ATOM 763 C C . ALA A 1 99 ? -8.305 7.466 4.532 1.00 89.81 99 ALA A C 1
ATOM 765 O O . ALA A 1 99 ? -8.774 7.856 5.603 1.00 89.81 99 ALA A O 1
ATOM 766 N N . VAL A 1 100 ? -8.562 6.245 4.048 1.00 89.56 100 VAL A N 1
ATOM 767 C CA . VAL A 1 100 ? -9.423 5.264 4.729 1.00 89.56 100 VAL A CA 1
ATOM 768 C C . VAL A 1 100 ? -8.887 4.942 6.126 1.00 89.56 100 VAL A C 1
ATOM 770 O O . VAL A 1 100 ? -9.649 4.967 7.094 1.00 89.56 100 VAL A O 1
ATOM 773 N N . SER A 1 101 ? -7.579 4.714 6.267 1.00 86.44 101 SER A N 1
ATOM 774 C CA . SER A 1 101 ? -6.964 4.433 7.570 1.00 86.44 101 SER A CA 1
ATOM 775 C C . SER A 1 101 ? -7.117 5.591 8.562 1.00 86.44 101 SER A C 1
ATOM 777 O O . SER A 1 101 ? -7.456 5.369 9.727 1.00 86.44 101 SER A O 1
ATOM 779 N N . ALA A 1 102 ? -6.967 6.835 8.098 1.00 87.06 102 ALA A N 1
ATOM 780 C CA . ALA A 1 102 ? -7.148 8.024 8.920 1.00 87.06 102 ALA A CA 1
ATOM 781 C C . ALA A 1 102 ? -8.618 8.224 9.329 1.00 87.06 102 ALA A C 1
ATOM 783 O O . ALA A 1 102 ? -8.897 8.569 10.481 1.00 87.06 102 ALA A O 1
ATOM 784 N N . ILE A 1 103 ? -9.564 7.976 8.416 1.00 88.75 103 ILE A N 1
ATOM 785 C CA . ILE A 1 103 ? -11.007 8.045 8.696 1.00 88.75 103 ILE A CA 1
ATOM 786 C C . ILE A 1 103 ? -11.397 7.002 9.746 1.00 88.75 103 ILE A C 1
ATOM 788 O O . ILE A 1 103 ? -12.060 7.346 10.725 1.00 88.75 103 ILE A O 1
ATOM 792 N N . LEU A 1 104 ? -10.950 5.754 9.591 1.00 86.31 104 LEU A N 1
ATOM 793 C CA . LEU A 1 104 ? -11.214 4.681 10.554 1.00 86.31 104 LEU A CA 1
ATOM 794 C C . LEU A 1 104 ? -10.628 4.997 11.930 1.00 86.31 104 LEU A C 1
ATOM 796 O O . LEU A 1 104 ? -11.313 4.842 12.939 1.00 86.31 104 LEU A O 1
ATOM 800 N N . TYR A 1 105 ? -9.401 5.519 11.980 1.00 84.94 105 TYR A N 1
ATOM 801 C CA . TYR A 1 105 ? -8.792 5.966 13.230 1.00 84.94 105 TYR A CA 1
ATOM 802 C C . TYR A 1 105 ? -9.626 7.059 13.920 1.00 84.94 105 TYR A C 1
ATOM 804 O O . TYR A 1 105 ? -9.914 6.962 15.116 1.00 84.94 105 TYR A O 1
ATOM 812 N N . ARG A 1 106 ? -10.073 8.078 13.169 1.00 85.25 106 ARG A N 1
ATOM 813 C CA . ARG A 1 106 ? -10.931 9.153 13.700 1.00 85.25 106 ARG A CA 1
ATOM 814 C C . ARG A 1 106 ? -12.277 8.622 14.186 1.00 85.25 106 ARG A C 1
ATOM 816 O O . ARG A 1 106 ? -12.711 9.004 15.272 1.00 85.25 106 ARG A O 1
ATOM 823 N N . ARG A 1 107 ? -12.913 7.730 13.421 1.00 83.12 107 ARG A N 1
ATOM 824 C CA . ARG A 1 107 ? -14.195 7.109 13.781 1.00 83.12 107 ARG A CA 1
ATOM 825 C C . ARG A 1 107 ? -14.071 6.294 15.065 1.00 83.12 107 ARG A C 1
ATOM 827 O O . ARG A 1 107 ? -14.854 6.517 15.983 1.00 83.12 107 ARG A O 1
ATOM 834 N N . ASN A 1 108 ? -13.058 5.433 15.162 1.00 81.88 108 ASN A N 1
ATOM 835 C CA . ASN A 1 108 ? -12.816 4.617 16.352 1.00 81.88 108 ASN A CA 1
ATOM 836 C C . ASN A 1 108 ? -12.573 5.495 17.588 1.00 81.88 108 ASN A C 1
ATOM 838 O O . ASN A 1 108 ? -13.156 5.264 18.645 1.00 81.88 108 ASN A O 1
ATOM 842 N N . ARG A 1 109 ? -11.778 6.565 17.449 1.00 80.50 109 ARG A N 1
ATOM 843 C CA . ARG A 1 109 ? -11.546 7.524 18.539 1.00 80.50 109 ARG A CA 1
ATOM 844 C C . ARG A 1 109 ? -12.825 8.257 18.948 1.00 80.50 109 ARG A C 1
ATOM 846 O O . ARG A 1 109 ? -13.060 8.443 20.137 1.00 80.50 109 ARG A O 1
ATOM 853 N N . SER A 1 110 ? -13.652 8.665 17.985 1.00 81.56 110 SER A N 1
ATOM 854 C CA . SER A 1 110 ? -14.929 9.328 18.269 1.00 81.56 110 SER A CA 1
ATOM 855 C C . SER A 1 110 ? -15.908 8.402 18.986 1.00 81.56 110 SER A C 1
ATOM 857 O O . SER A 1 110 ? -16.589 8.846 19.904 1.00 81.56 110 SER A O 1
ATOM 859 N N . GLN A 1 111 ? -15.972 7.127 18.595 1.00 78.31 111 GLN A N 1
ATOM 860 C CA . GLN A 1 111 ? -16.801 6.136 19.280 1.00 78.31 111 GLN A CA 1
ATOM 861 C C . GLN A 1 111 ? -16.352 5.953 20.733 1.00 78.31 111 GLN A C 1
ATOM 863 O O . GLN A 1 111 ? -17.195 5.968 21.624 1.00 78.31 111 GLN A O 1
ATOM 868 N N . LEU A 1 112 ? -15.040 5.895 20.989 1.00 77.88 112 LEU A N 1
ATOM 869 C CA . LEU A 1 112 ? -14.510 5.766 22.348 1.00 77.88 112 LEU A CA 1
ATOM 870 C C . LEU A 1 112 ? -14.916 6.957 23.226 1.00 77.88 112 LEU A C 1
ATOM 872 O O . LEU A 1 112 ? -15.344 6.766 24.358 1.00 77.88 112 LEU A O 1
ATOM 876 N N . LEU A 1 113 ? -14.836 8.177 22.684 1.00 79.81 113 LEU A N 1
ATOM 877 C CA . LEU A 1 113 ? -15.253 9.393 23.388 1.00 79.81 113 LEU A CA 1
ATOM 878 C C . LEU A 1 113 ? -16.761 9.423 23.668 1.00 79.81 113 LEU A C 1
ATOM 880 O O . LEU A 1 113 ? -17.175 9.925 24.708 1.00 79.81 113 LEU A O 1
ATOM 884 N N . ASN A 1 114 ? -17.585 8.902 22.757 1.00 78.69 114 ASN A N 1
ATOM 885 C CA . ASN A 1 114 ? -19.035 8.842 22.953 1.00 78.69 114 ASN A CA 1
ATOM 886 C C . ASN A 1 114 ? -19.432 7.813 24.022 1.00 78.69 114 ASN A C 1
ATOM 888 O O . ASN A 1 114 ? -20.371 8.067 24.776 1.00 78.69 114 ASN A O 1
ATOM 892 N N . LEU A 1 115 ? -18.705 6.692 24.112 1.00 73.44 115 LEU A N 1
ATOM 893 C CA . LEU A 1 115 ? -18.870 5.718 25.195 1.00 73.44 115 LEU A CA 1
ATOM 894 C C . LEU A 1 115 ? -18.463 6.315 26.547 1.00 73.44 115 LEU A C 1
ATOM 896 O O . LEU A 1 115 ? -19.192 6.171 27.521 1.00 73.44 115 LEU A O 1
ATOM 900 N N . ASP A 1 116 ? -17.335 7.028 26.603 1.00 72.62 116 ASP A N 1
ATOM 901 C CA . ASP A 1 116 ? -16.826 7.629 27.846 1.00 72.62 116 ASP A CA 1
ATOM 902 C C . ASP A 1 116 ? -17.748 8.738 28.387 1.00 72.62 116 ASP A C 1
ATOM 904 O O . ASP A 1 116 ? -17.863 8.933 29.591 1.00 72.62 116 ASP A O 1
ATOM 908 N N . LYS A 1 117 ? -18.473 9.423 27.493 1.00 75.56 117 LYS A N 1
ATOM 909 C CA . LYS A 1 117 ? -19.491 10.428 27.841 1.00 75.56 117 LYS A CA 1
ATOM 910 C C . LYS A 1 117 ? -20.829 9.836 28.304 1.00 75.56 117 LYS A C 1
ATOM 912 O O . LYS A 1 117 ? -21.750 10.602 28.570 1.00 75.56 117 LYS A O 1
ATOM 917 N N . GLY A 1 118 ? -20.973 8.508 28.362 1.00 64.44 118 GLY A N 1
ATOM 918 C CA . GLY A 1 118 ? -22.192 7.852 28.851 1.00 64.44 118 GLY A CA 1
ATOM 919 C C . GLY A 1 118 ? -23.422 8.033 27.952 1.00 64.44 118 GLY A C 1
ATOM 920 O O . GLY A 1 118 ? -24.543 7.823 28.397 1.00 64.44 118 GLY A O 1
ATOM 921 N N . ILE A 1 119 ? -23.235 8.412 26.682 1.00 59.69 119 ILE A N 1
ATOM 922 C CA . ILE A 1 119 ? -24.342 8.670 25.738 1.00 59.69 119 ILE A CA 1
ATOM 923 C C . ILE A 1 119 ? -25.044 7.358 25.325 1.00 59.69 119 ILE A C 1
ATOM 925 O O . ILE A 1 119 ? -26.169 7.373 24.835 1.00 59.69 119 ILE A O 1
ATOM 929 N N . THR A 1 120 ? -24.395 6.207 25.524 1.00 55.50 120 THR A N 1
ATOM 930 C CA . THR A 1 120 ? -24.912 4.892 25.115 1.00 55.50 120 THR A CA 1
ATOM 931 C C . THR A 1 120 ? -25.377 4.112 26.346 1.00 55.50 120 THR A C 1
ATOM 933 O O . THR A 1 120 ? -24.555 3.601 27.099 1.00 55.50 120 THR A O 1
ATOM 936 N N . ALA A 1 121 ? -26.694 4.027 26.554 1.00 52.06 121 ALA A N 1
ATOM 937 C CA . ALA A 1 121 ? -27.341 3.325 27.669 1.00 52.06 121 ALA A CA 1
ATOM 938 C C . ALA A 1 121 ? -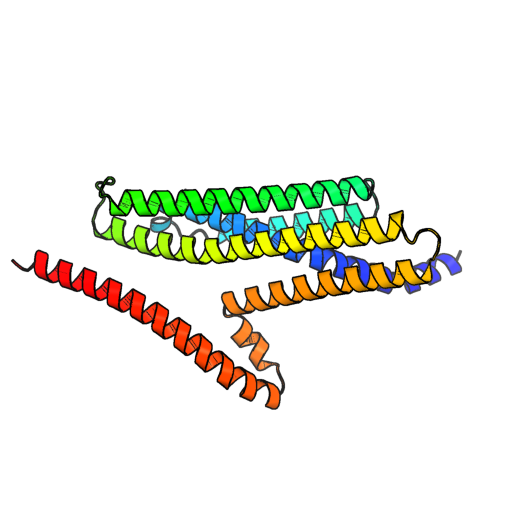27.360 1.791 27.477 1.00 52.06 121 ALA A C 1
ATOM 940 O O . ALA A 1 121 ? -28.422 1.170 27.471 1.00 52.06 121 ALA A O 1
ATOM 941 N N . ALA A 1 122 ? -26.198 1.177 27.253 1.00 54.28 122 ALA A N 1
ATOM 942 C CA . ALA A 1 122 ? -26.066 -0.278 27.169 1.00 54.28 122 ALA A CA 1
ATOM 943 C C . ALA A 1 122 ? -25.566 -0.862 28.502 1.00 54.28 122 ALA A C 1
ATOM 945 O O . ALA A 1 122 ? -25.039 -0.133 29.344 1.00 54.28 122 ALA A O 1
ATOM 946 N N . SER A 1 123 ? -25.739 -2.172 28.717 1.00 57.19 123 SER A N 1
ATOM 947 C CA . SER A 1 123 ? -25.290 -2.832 29.950 1.00 57.19 123 SER A CA 1
ATOM 948 C C . SER A 1 123 ? -23.796 -2.575 30.211 1.00 57.19 123 SER A C 1
ATOM 950 O O . SER A 1 123 ? -22.990 -2.429 29.288 1.00 57.19 123 SER A O 1
ATOM 952 N N . ILE A 1 124 ? -23.421 -2.476 31.489 1.00 58.19 124 ILE A N 1
ATOM 953 C CA . ILE A 1 124 ? -22.065 -2.090 31.918 1.00 58.19 124 ILE A CA 1
ATOM 954 C C . ILE A 1 124 ? -21.011 -3.082 31.393 1.00 58.19 124 ILE A C 1
ATOM 956 O O . ILE A 1 124 ? -19.941 -2.668 30.952 1.00 58.19 124 ILE A O 1
ATOM 960 N N . GLU A 1 125 ? -21.334 -4.377 31.372 1.00 57.75 125 GLU A N 1
ATOM 961 C CA . GLU A 1 125 ? -20.459 -5.443 30.865 1.00 57.75 125 GLU A CA 1
ATOM 962 C C . GLU A 1 125 ? -20.235 -5.343 29.346 1.00 57.75 125 GLU A C 1
ATOM 964 O O . GLU A 1 125 ? -19.091 -5.357 28.888 1.00 57.75 125 GLU A O 1
ATOM 969 N N . TYR A 1 126 ? -21.307 -5.109 28.582 1.00 61.94 126 TYR A N 1
ATOM 970 C CA . TYR A 1 126 ? -21.256 -4.869 27.134 1.00 61.94 126 TYR A CA 1
ATOM 971 C C . TYR A 1 126 ? -20.471 -3.593 26.792 1.00 61.94 126 TYR A C 1
ATOM 973 O O . TYR A 1 126 ? -19.703 -3.530 25.834 1.00 61.94 126 TYR A O 1
ATOM 981 N N . THR A 1 127 ? -20.601 -2.560 27.624 1.00 66.12 127 THR A N 1
ATOM 982 C CA . THR A 1 127 ? -19.861 -1.303 27.451 1.00 66.12 127 THR A CA 1
ATOM 983 C C . THR A 1 127 ? -18.359 -1.494 27.692 1.00 66.12 127 THR A C 1
ATOM 985 O O . THR A 1 127 ? -17.535 -0.879 27.007 1.00 66.12 127 THR A O 1
ATOM 988 N N . LEU A 1 128 ? -17.979 -2.366 28.631 1.00 67.12 128 LEU A N 1
ATOM 989 C CA . LEU A 1 128 ? -16.582 -2.628 28.970 1.00 67.12 128 LEU A CA 1
ATOM 990 C C . LEU A 1 128 ? -15.872 -3.469 27.899 1.00 67.12 128 LEU A C 1
ATOM 992 O O . LEU A 1 128 ? -14.769 -3.101 27.480 1.00 67.12 128 LEU A O 1
ATOM 996 N N . SER A 1 129 ? -16.501 -4.548 27.416 1.00 70.06 129 SER A N 1
ATOM 997 C CA . SER A 1 129 ? -15.944 -5.395 26.349 1.00 70.06 129 SER A CA 1
ATOM 998 C C . SER A 1 129 ? -15.690 -4.579 25.072 1.00 70.06 129 SER A C 1
ATOM 1000 O O . SER A 1 129 ? -14.587 -4.621 24.513 1.00 70.06 129 SER A O 1
ATOM 1002 N N . ILE A 1 130 ? -16.644 -3.725 24.686 1.00 71.31 130 ILE A N 1
ATOM 1003 C CA . ILE A 1 130 ? -16.507 -2.800 23.553 1.00 71.31 130 ILE A CA 1
ATOM 1004 C C . ILE A 1 130 ? -15.377 -1.796 23.782 1.00 71.31 130 ILE A C 1
ATOM 1006 O O . ILE A 1 130 ? -14.584 -1.551 22.869 1.00 71.31 130 ILE A O 1
ATOM 1010 N N . LYS A 1 131 ? -15.253 -1.224 24.988 1.00 75.88 131 LYS A N 1
ATOM 1011 C CA . LYS A 1 131 ? -14.175 -0.272 25.307 1.00 75.88 131 LYS A CA 1
ATOM 1012 C C . LYS A 1 131 ? -12.800 -0.919 25.134 1.00 75.88 131 LYS A C 1
ATOM 1014 O O . LYS A 1 131 ? -11.929 -0.315 24.505 1.00 75.88 131 LYS A O 1
ATOM 1019 N N . PHE A 1 132 ? -12.607 -2.147 25.620 1.00 76.25 132 PHE A N 1
ATOM 1020 C CA . PHE A 1 132 ? -11.351 -2.885 25.442 1.00 76.25 132 PHE A CA 1
ATOM 1021 C C . PHE A 1 132 ? -11.045 -3.180 23.969 1.00 76.25 132 PHE A C 1
ATOM 1023 O O . PHE A 1 132 ? -9.943 -2.878 23.503 1.00 76.25 132 PHE A O 1
ATOM 1030 N N . GLN A 1 133 ? -12.019 -3.696 23.214 1.00 71.44 133 GLN A N 1
ATOM 1031 C CA . GLN A 1 133 ? -11.849 -3.981 21.784 1.00 71.44 133 GLN A CA 1
ATOM 1032 C C . GLN A 1 133 ? -11.527 -2.714 20.980 1.00 71.44 133 GLN A C 1
ATOM 1034 O O . GLN A 1 133 ? -10.658 -2.719 20.104 1.00 71.44 133 GLN A O 1
ATOM 1039 N N . LEU A 1 134 ? -12.193 -1.602 21.297 1.00 73.94 134 LEU A N 1
ATOM 1040 C CA . LEU A 1 134 ? -11.994 -0.328 20.621 1.00 73.94 134 LEU A CA 1
ATOM 1041 C C . LEU A 1 134 ? -10.636 0.299 20.962 1.00 73.94 134 LEU A C 1
ATOM 1043 O O . LEU A 1 134 ? -9.976 0.830 20.067 1.00 73.94 134 LEU A O 1
ATOM 1047 N N . MET A 1 135 ? -10.184 0.202 22.217 1.00 74.50 135 MET A N 1
ATOM 1048 C CA . MET A 1 135 ? -8.841 0.641 22.619 1.00 74.50 135 MET A CA 1
ATOM 1049 C C . MET A 1 135 ? -7.744 -0.136 21.886 1.00 74.50 135 MET A C 1
ATOM 1051 O O . MET A 1 135 ? -6.808 0.480 21.366 1.00 74.50 135 MET A O 1
ATOM 1055 N N . GLU A 1 136 ? -7.875 -1.460 21.780 1.00 76.69 136 GLU A N 1
ATOM 1056 C CA . GLU A 1 136 ? -6.919 -2.278 21.028 1.00 76.69 136 GLU A CA 1
ATOM 1057 C C . GLU A 1 136 ? -6.949 -1.934 19.530 1.00 76.69 136 GLU A C 1
ATOM 1059 O O . GLU A 1 136 ? -5.903 -1.694 18.922 1.00 76.69 136 GLU A O 1
ATOM 1064 N N . ASN A 1 137 ? -8.138 -1.778 18.937 1.00 78.50 137 ASN A N 1
ATOM 1065 C CA . ASN A 1 137 ? -8.269 -1.355 17.541 1.00 78.50 137 ASN A CA 1
ATOM 1066 C C . ASN A 1 137 ? -7.653 0.032 17.288 1.00 78.50 137 ASN A C 1
ATOM 1068 O O . ASN A 1 137 ? -6.975 0.215 16.279 1.00 78.50 137 ASN A O 1
ATOM 1072 N N . ILE A 1 138 ? -7.813 1.008 18.188 1.00 77.88 138 ILE A N 1
ATOM 1073 C CA . ILE A 1 138 ? -7.162 2.329 18.076 1.00 77.88 138 ILE A CA 1
ATOM 1074 C C . ILE A 1 138 ? -5.638 2.195 18.152 1.00 77.88 138 ILE A C 1
ATOM 1076 O O . ILE A 1 138 ? -4.925 2.842 17.376 1.00 77.88 138 ILE A O 1
ATOM 1080 N N . ARG A 1 139 ? -5.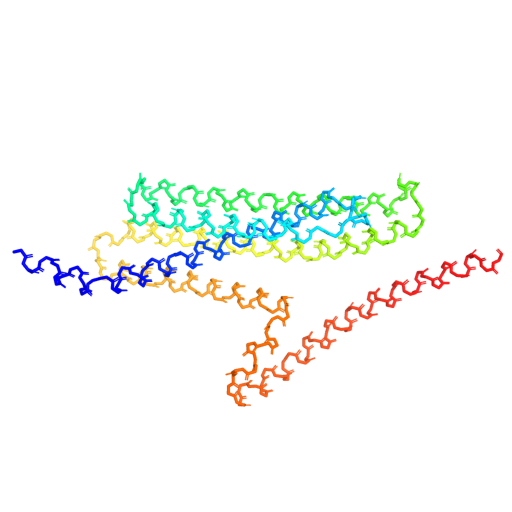125 1.350 19.055 1.00 80.44 139 ARG A N 1
ATOM 1081 C CA . ARG A 1 139 ? -3.686 1.098 19.200 1.00 80.44 139 ARG A CA 1
ATOM 1082 C C . ARG A 1 139 ? -3.088 0.531 17.914 1.00 80.44 139 ARG A C 1
ATOM 1084 O O . ARG A 1 139 ? -2.065 1.046 17.458 1.00 80.44 139 ARG A O 1
ATOM 1091 N N . VAL A 1 140 ? -3.729 -0.481 17.330 1.00 79.50 140 VAL A N 1
ATOM 1092 C CA . VAL A 1 140 ? -3.308 -1.092 16.060 1.00 79.50 140 VAL A CA 1
ATOM 1093 C C . VAL A 1 140 ? -3.439 -0.088 14.916 1.00 79.50 140 VAL A C 1
ATOM 1095 O O . VAL A 1 140 ? -2.483 0.119 14.172 1.00 79.50 140 VAL A O 1
ATOM 1098 N N . MET A 1 141 ? -4.571 0.614 14.815 1.00 80.06 141 MET A N 1
ATOM 1099 C CA . MET A 1 141 ? -4.807 1.599 13.756 1.00 80.06 141 MET A CA 1
ATOM 1100 C C . MET A 1 141 ? -3.803 2.751 13.779 1.00 80.06 141 MET A C 1
ATOM 1102 O O . MET A 1 141 ? -3.418 3.232 12.719 1.00 80.06 141 MET A O 1
ATOM 1106 N N . ARG A 1 142 ? -3.318 3.172 14.953 1.00 81.12 142 ARG A N 1
ATOM 1107 C CA . ARG A 1 142 ? -2.246 4.174 15.053 1.00 81.12 142 ARG A CA 1
ATOM 1108 C C . ARG A 1 142 ? -0.960 3.708 14.367 1.00 81.12 142 ARG A C 1
ATOM 1110 O O . ARG A 1 142 ? -0.328 4.498 13.672 1.00 81.12 142 ARG A O 1
ATOM 1117 N N . ILE A 1 143 ? -0.584 2.442 14.556 1.00 81.75 143 ILE A N 1
ATOM 1118 C CA . ILE A 1 143 ? 0.595 1.848 13.908 1.00 81.75 143 ILE A CA 1
ATOM 1119 C C . ILE A 1 143 ? 0.347 1.752 12.404 1.00 81.75 143 ILE A C 1
ATOM 1121 O O . ILE A 1 143 ? 1.171 2.218 11.629 1.00 81.75 143 ILE A O 1
ATOM 1125 N N . VAL A 1 144 ? -0.823 1.250 12.000 1.00 81.56 144 VAL A N 1
ATOM 1126 C CA . VAL A 1 144 ? -1.219 1.124 10.589 1.00 81.56 144 VAL A CA 1
ATOM 1127 C C . VAL A 1 144 ? -1.172 2.475 9.864 1.00 81.56 144 VAL A C 1
ATOM 1129 O O . VAL A 1 144 ? -0.569 2.570 8.798 1.00 81.56 144 VAL A O 1
ATOM 1132 N N . VAL A 1 145 ? -1.735 3.538 10.449 1.00 84.38 145 VAL A N 1
ATOM 1133 C CA . VAL A 1 145 ? -1.681 4.899 9.885 1.00 84.38 145 VAL A CA 1
ATOM 1134 C C . VAL A 1 145 ? -0.236 5.391 9.780 1.00 84.38 145 VAL A C 1
ATOM 1136 O O . VAL A 1 145 ? 0.150 5.897 8.730 1.00 84.38 145 VAL A O 1
ATOM 1139 N N . ALA A 1 146 ? 0.584 5.213 10.822 1.00 84.56 146 ALA A N 1
ATOM 1140 C CA . ALA A 1 146 ? 1.995 5.600 10.781 1.00 84.56 146 ALA A CA 1
ATOM 1141 C C . ALA A 1 146 ? 2.762 4.858 9.671 1.00 84.56 146 ALA A C 1
ATOM 1143 O O . ALA A 1 146 ? 3.551 5.470 8.951 1.00 84.56 146 ALA A O 1
ATOM 1144 N N . THR A 1 147 ? 2.485 3.566 9.483 1.00 83.38 147 THR A N 1
ATOM 1145 C CA . THR A 1 147 ? 3.051 2.759 8.399 1.00 83.38 147 THR A CA 1
ATOM 1146 C C . THR A 1 147 ? 2.614 3.269 7.025 1.00 83.38 147 THR A C 1
ATOM 1148 O O . THR A 1 147 ? 3.464 3.440 6.156 1.00 83.38 147 THR A O 1
ATOM 1151 N N . PHE A 1 148 ? 1.328 3.574 6.818 1.00 85.56 148 PHE A N 1
ATOM 1152 C CA . PHE A 1 148 ? 0.857 4.148 5.550 1.00 85.56 148 PHE A CA 1
ATOM 1153 C C . PHE A 1 148 ? 1.451 5.537 5.275 1.00 85.56 148 PHE A C 1
ATOM 1155 O O . PHE A 1 148 ? 1.806 5.816 4.131 1.00 85.56 148 PHE A O 1
ATOM 1162 N N . CYS A 1 149 ? 1.625 6.382 6.296 1.00 86.12 149 CYS A N 1
ATOM 1163 C CA . CYS A 1 149 ? 2.312 7.670 6.158 1.00 86.12 149 CYS A CA 1
ATOM 1164 C C . CYS A 1 149 ? 3.775 7.494 5.729 1.00 86.12 149 CYS A C 1
ATOM 1166 O O . CYS A 1 149 ? 4.231 8.181 4.817 1.00 86.12 149 CYS A O 1
ATOM 1168 N N . LEU A 1 150 ? 4.500 6.563 6.358 1.00 86.75 150 LEU A N 1
ATOM 1169 C CA . LEU A 1 150 ? 5.887 6.261 5.998 1.00 86.75 150 LEU A CA 1
ATOM 1170 C C . LEU A 1 150 ? 5.981 5.745 4.557 1.00 86.75 150 LEU A C 1
ATOM 1172 O O . LEU A 1 150 ? 6.800 6.239 3.788 1.00 86.75 150 LEU A O 1
ATOM 1176 N N . MET A 1 151 ? 5.096 4.825 4.165 1.00 83.56 151 MET A N 1
ATOM 1177 C CA . MET A 1 151 ? 5.022 4.318 2.791 1.00 83.56 151 MET A CA 1
ATOM 1178 C C . MET A 1 151 ? 4.724 5.434 1.785 1.00 83.56 151 MET A C 1
ATOM 1180 O O . MET A 1 151 ? 5.371 5.500 0.745 1.00 83.56 151 MET A O 1
ATOM 1184 N N . ALA A 1 152 ? 3.787 6.336 2.091 1.00 86.31 152 ALA A N 1
ATOM 1185 C CA . ALA A 1 152 ? 3.490 7.483 1.236 1.00 86.31 152 ALA A CA 1
ATOM 1186 C C . ALA A 1 152 ? 4.710 8.408 1.080 1.00 86.31 152 ALA A C 1
ATOM 1188 O O . ALA A 1 152 ? 5.023 8.816 -0.036 1.00 86.31 152 ALA A O 1
ATOM 1189 N N . GLY A 1 153 ? 5.436 8.679 2.171 1.00 86.25 153 GLY A N 1
ATOM 1190 C CA . GLY A 1 153 ? 6.677 9.457 2.133 1.00 86.25 153 GLY A CA 1
ATOM 1191 C C . GLY A 1 153 ? 7.759 8.804 1.270 1.00 86.25 153 GLY A C 1
ATOM 1192 O O . GLY A 1 153 ? 8.367 9.476 0.437 1.00 86.25 153 GLY A O 1
ATOM 1193 N N . VAL A 1 154 ? 7.944 7.487 1.403 1.00 85.88 154 VAL A N 1
ATOM 1194 C CA . VAL A 1 154 ? 8.881 6.721 0.565 1.00 85.88 154 VAL A CA 1
ATOM 1195 C C . VAL A 1 154 ? 8.463 6.758 -0.903 1.00 85.88 154 VAL A C 1
ATOM 1197 O O . VAL A 1 154 ? 9.321 6.965 -1.751 1.00 85.88 154 VAL A O 1
ATOM 1200 N N . ILE A 1 155 ? 7.172 6.619 -1.222 1.00 84.38 155 ILE A N 1
ATOM 1201 C CA . ILE A 1 155 ? 6.676 6.695 -2.607 1.00 84.38 155 ILE A CA 1
ATOM 1202 C C . ILE A 1 155 ? 6.972 8.069 -3.212 1.00 84.38 155 ILE A C 1
ATOM 1204 O O . ILE A 1 155 ? 7.499 8.139 -4.318 1.00 84.38 155 ILE A O 1
ATOM 1208 N N . VAL A 1 156 ? 6.684 9.159 -2.495 1.00 86.88 156 VAL A N 1
ATOM 1209 C CA . VAL A 1 156 ? 6.975 10.521 -2.975 1.00 86.88 156 VAL A CA 1
ATOM 1210 C C . VAL A 1 156 ? 8.474 10.707 -3.205 1.00 86.88 156 VAL A C 1
ATOM 1212 O O . VAL A 1 156 ? 8.878 11.199 -4.258 1.00 86.88 156 VAL A O 1
ATOM 1215 N N . PHE A 1 157 ? 9.304 10.261 -2.260 1.00 86.81 157 PHE A N 1
ATOM 1216 C CA . PHE A 1 157 ? 10.756 10.326 -2.397 1.00 86.81 157 PHE A CA 1
ATOM 1217 C C . PHE A 1 157 ? 11.250 9.513 -3.604 1.00 86.81 157 PHE A C 1
ATOM 1219 O O . PHE A 1 157 ? 12.017 10.008 -4.427 1.00 86.81 157 PHE A O 1
ATOM 1226 N N . ALA A 1 158 ? 10.746 8.294 -3.767 1.00 83.31 158 ALA A N 1
ATOM 1227 C CA . ALA A 1 158 ? 11.105 7.399 -4.856 1.00 83.31 158 ALA A CA 1
ATOM 1228 C C . ALA A 1 158 ? 10.687 7.954 -6.232 1.00 83.31 158 ALA A C 1
ATOM 1230 O O . ALA A 1 158 ? 11.473 7.910 -7.176 1.00 83.31 158 ALA A O 1
ATOM 1231 N N . LEU A 1 159 ? 9.494 8.551 -6.335 1.00 84.06 159 LEU A N 1
ATOM 1232 C CA . LEU A 1 159 ? 9.039 9.243 -7.546 1.00 84.06 159 LEU A CA 1
ATOM 1233 C C . LEU A 1 159 ? 9.887 10.484 -7.850 1.00 84.06 159 LEU A C 1
ATOM 1235 O O . LEU A 1 159 ? 10.153 10.764 -9.015 1.00 84.06 159 LEU A O 1
ATOM 1239 N N . SER A 1 160 ? 10.341 11.210 -6.824 1.00 85.19 160 SER A N 1
ATOM 1240 C CA . SER A 1 160 ? 11.214 12.373 -7.016 1.00 85.19 160 SER A CA 1
ATOM 1241 C C . SER A 1 160 ? 12.605 11.985 -7.529 1.00 85.19 160 SER A C 1
ATOM 1243 O O . SER A 1 160 ? 13.126 12.648 -8.422 1.00 85.19 160 SER A O 1
ATOM 1245 N N . LEU A 1 161 ? 13.168 10.869 -7.045 1.00 83.00 161 LEU A N 1
ATOM 1246 C CA . LEU A 1 161 ? 14.408 10.301 -7.580 1.00 83.00 161 LEU A CA 1
ATOM 1247 C C . LEU A 1 161 ? 14.234 9.855 -9.031 1.00 83.00 161 LEU A C 1
ATOM 1249 O O . LEU A 1 161 ? 15.093 10.135 -9.861 1.00 83.00 161 LEU A O 1
ATOM 1253 N N . LEU A 1 162 ? 13.104 9.217 -9.349 1.00 81.31 162 LEU A N 1
ATOM 1254 C CA . LEU A 1 162 ? 12.785 8.808 -10.713 1.00 81.31 162 LEU A CA 1
ATOM 1255 C C . LEU A 1 162 ? 12.696 10.021 -11.651 1.00 81.31 162 LEU A C 1
ATOM 1257 O O . LEU A 1 162 ? 13.298 10.021 -12.720 1.00 81.31 162 LEU A O 1
ATOM 1261 N N . ALA A 1 163 ? 11.993 11.076 -11.236 1.00 82.38 163 ALA A N 1
ATOM 1262 C CA . ALA A 1 163 ? 11.899 12.315 -12.001 1.00 82.38 163 ALA A CA 1
ATOM 1263 C C . ALA A 1 163 ? 13.273 12.977 -12.189 1.00 82.38 163 ALA A C 1
ATOM 1265 O O . ALA A 1 163 ? 13.589 13.421 -13.289 1.00 82.38 163 ALA A O 1
ATOM 1266 N N . LEU A 1 164 ? 14.114 12.996 -11.149 1.00 80.88 164 LEU A N 1
ATOM 1267 C CA . LEU A 1 164 ? 15.476 13.522 -11.235 1.00 80.88 164 LEU A CA 1
ATOM 1268 C C . LEU A 1 164 ? 16.347 12.704 -12.202 1.00 80.88 164 LEU A C 1
ATOM 1270 O O . LEU A 1 164 ? 17.096 13.291 -12.979 1.00 80.88 164 LEU A O 1
ATOM 1274 N N . ALA A 1 165 ? 16.222 11.372 -12.187 1.00 80.50 165 ALA A N 1
ATOM 1275 C CA . ALA A 1 165 ? 16.912 10.482 -13.120 1.00 80.50 165 ALA A CA 1
ATOM 1276 C C . ALA A 1 165 ? 16.564 10.812 -14.579 1.00 80.50 165 ALA A C 1
ATOM 1278 O O . ALA A 1 165 ? 17.466 10.942 -15.400 1.00 80.50 165 ALA A O 1
ATOM 1279 N N . PHE A 1 166 ? 15.278 11.012 -14.880 1.00 78.06 166 PHE A N 1
ATOM 1280 C CA . PHE A 1 166 ? 14.823 11.320 -16.238 1.00 78.06 166 PHE A CA 1
ATOM 1281 C C . PHE A 1 166 ? 15.093 12.764 -16.679 1.00 78.06 166 PHE A C 1
ATOM 1283 O O . PHE A 1 166 ? 15.384 12.984 -17.844 1.00 78.06 166 PHE A O 1
ATOM 1290 N N . ILE A 1 167 ? 14.987 13.755 -15.788 1.00 79.12 167 ILE A N 1
ATOM 1291 C CA . ILE A 1 167 ? 15.133 15.173 -16.169 1.00 79.12 167 ILE A CA 1
ATOM 1292 C C . ILE A 1 167 ? 16.606 15.586 -16.246 1.00 79.12 167 ILE A C 1
ATOM 1294 O O . ILE A 1 167 ? 16.987 16.331 -17.142 1.00 79.12 167 ILE A O 1
ATOM 1298 N N . GLN A 1 168 ? 17.430 15.140 -15.293 1.00 74.62 168 GLN A N 1
ATOM 1299 C CA . GLN A 1 168 ? 18.791 15.657 -15.120 1.00 74.62 168 GLN A CA 1
ATOM 1300 C C . GLN A 1 168 ? 19.870 14.731 -15.694 1.00 74.62 168 GLN A C 1
ATOM 1302 O O . GLN A 1 168 ? 20.967 15.195 -16.003 1.00 74.62 168 GLN A O 1
ATOM 1307 N N . PHE A 1 169 ? 19.595 13.426 -15.792 1.00 69.12 169 PHE A N 1
ATOM 1308 C CA . PHE A 1 169 ? 20.595 12.413 -16.148 1.00 69.12 169 PHE A CA 1
ATOM 1309 C C . PHE A 1 169 ? 20.318 11.696 -17.473 1.00 69.12 169 PHE A C 1
ATOM 1311 O O . PHE A 1 169 ? 21.019 10.733 -17.774 1.00 69.12 169 PHE A O 1
ATOM 1318 N N . ASP A 1 170 ? 19.385 12.194 -18.291 1.00 63.84 170 ASP A N 1
ATOM 1319 C CA . ASP A 1 170 ? 19.147 11.679 -19.653 1.00 63.84 170 ASP A CA 1
ATOM 1320 C C . ASP A 1 170 ? 20.428 11.738 -20.515 1.00 63.84 170 ASP A C 1
ATOM 1322 O O . ASP A 1 170 ? 20.692 10.870 -21.340 1.00 63.84 170 ASP A O 1
ATOM 1326 N N . GLU A 1 171 ? 21.295 12.716 -20.234 1.00 65.69 171 GLU A N 1
ATOM 1327 C CA . GLU A 1 171 ? 22.574 12.938 -20.919 1.00 65.69 171 GLU A CA 1
ATOM 1328 C C . GLU A 1 171 ? 23.739 12.066 -20.390 1.00 65.69 171 GLU A C 1
ATOM 1330 O O . GLU A 1 171 ? 24.770 11.952 -21.052 1.00 65.69 171 GLU A O 1
ATOM 1335 N N . PHE A 1 172 ? 23.606 11.431 -19.211 1.00 71.06 172 PHE A N 1
ATOM 1336 C CA . PHE A 1 172 ? 24.676 10.644 -18.568 1.00 71.06 172 PHE A CA 1
ATOM 1337 C C . PHE A 1 172 ? 24.169 9.281 -18.046 1.00 71.06 172 PHE A C 1
ATOM 1339 O O . PHE A 1 172 ? 23.769 9.178 -16.876 1.00 71.06 172 PHE A O 1
ATOM 1346 N N . PRO A 1 173 ? 24.260 8.202 -18.851 1.00 73.00 173 PRO A N 1
ATOM 1347 C CA . PRO A 1 173 ? 23.652 6.904 -18.537 1.00 73.00 173 PRO A CA 1
ATOM 1348 C C . PRO A 1 173 ? 24.207 6.247 -17.260 1.00 73.00 173 PRO A C 1
ATOM 1350 O O . PRO A 1 173 ? 23.447 5.639 -16.504 1.00 73.00 173 PRO A O 1
ATOM 1353 N N . ASP A 1 174 ? 25.494 6.434 -16.950 1.00 76.62 174 ASP A N 1
ATOM 1354 C CA . ASP A 1 174 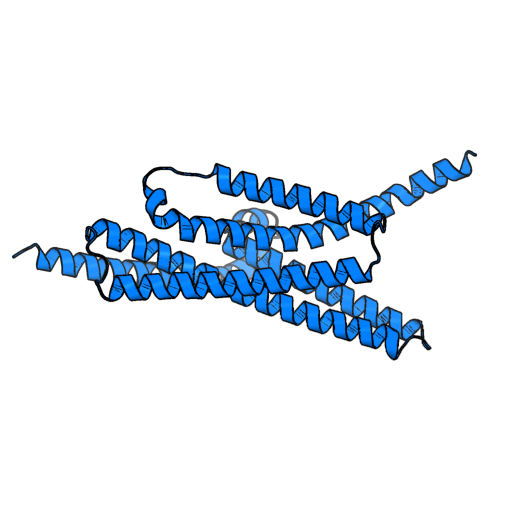? 26.123 5.856 -15.751 1.00 76.62 174 ASP A CA 1
ATOM 1355 C C . ASP A 1 174 ? 25.561 6.451 -14.447 1.00 76.62 174 ASP A C 1
ATOM 1357 O O . ASP A 1 174 ? 25.394 5.760 -13.438 1.00 76.62 174 ASP A O 1
ATOM 1361 N N . LYS A 1 175 ? 25.217 7.746 -14.460 1.00 74.75 175 LYS A N 1
ATOM 1362 C CA . LYS A 1 175 ? 24.647 8.434 -13.289 1.00 74.75 175 LYS A CA 1
ATOM 1363 C C . LYS A 1 175 ? 23.170 8.089 -13.097 1.00 74.75 175 LYS A C 1
ATOM 1365 O O . LYS A 1 175 ? 22.721 7.957 -11.956 1.00 74.75 175 LYS A O 1
ATOM 1370 N N . ALA A 1 176 ? 22.433 7.879 -14.190 1.00 76.50 176 ALA A N 1
ATOM 1371 C CA . ALA A 1 176 ? 21.052 7.409 -14.144 1.00 76.50 176 ALA A CA 1
ATOM 1372 C C . ALA A 1 176 ? 20.957 5.997 -13.537 1.00 76.50 176 ALA A C 1
ATOM 1374 O O . ALA A 1 176 ? 20.124 5.762 -12.658 1.00 76.50 176 ALA A O 1
ATOM 1375 N N . GLN A 1 177 ? 21.856 5.080 -13.918 1.00 80.50 177 GLN A N 1
ATOM 1376 C CA . GLN A 1 177 ? 21.911 3.726 -13.346 1.00 80.50 177 GLN A CA 1
ATOM 1377 C C . GLN A 1 177 ? 22.127 3.729 -11.828 1.00 80.50 177 GLN A C 1
ATOM 1379 O O . GLN A 1 177 ? 21.453 2.989 -11.109 1.00 80.50 177 GLN A O 1
ATOM 1384 N N . LEU A 1 178 ? 23.010 4.597 -11.322 1.00 82.00 178 LEU A N 1
ATOM 1385 C CA . LEU A 1 178 ? 23.223 4.762 -9.883 1.00 82.00 178 LEU A CA 1
ATOM 1386 C C . LEU A 1 178 ? 21.927 5.198 -9.175 1.00 82.00 178 LEU A C 1
ATOM 1388 O O . LEU A 1 178 ? 21.582 4.664 -8.120 1.00 82.00 178 LEU A O 1
ATOM 1392 N N . CYS A 1 179 ? 21.180 6.132 -9.770 1.00 81.19 179 CYS A N 1
ATOM 1393 C CA . CYS A 1 179 ? 19.908 6.608 -9.227 1.00 81.19 179 CYS A CA 1
ATOM 1394 C C . CYS A 1 179 ? 18.853 5.489 -9.171 1.00 81.19 179 CYS A C 1
ATOM 1396 O O . CYS A 1 179 ? 18.194 5.317 -8.143 1.00 81.19 179 CYS A O 1
ATOM 1398 N N . PHE A 1 180 ? 18.757 4.668 -10.222 1.00 80.94 180 PHE A N 1
ATOM 1399 C CA . PHE A 1 180 ? 17.887 3.488 -10.235 1.00 80.94 180 PHE A CA 1
ATOM 1400 C C . PHE A 1 180 ? 18.290 2.444 -9.186 1.00 80.94 180 PHE A C 1
ATOM 1402 O O . PHE A 1 180 ? 17.419 1.871 -8.531 1.00 80.94 180 PHE A O 1
ATOM 1409 N N . ALA A 1 181 ? 19.590 2.224 -8.975 1.00 84.94 181 ALA A N 1
ATOM 1410 C CA . ALA A 1 181 ? 20.080 1.317 -7.939 1.00 84.94 181 ALA A CA 1
ATOM 1411 C C . ALA A 1 181 ? 19.733 1.819 -6.526 1.00 84.94 181 ALA A C 1
ATOM 1413 O O . ALA A 1 181 ? 19.273 1.041 -5.688 1.00 84.94 181 ALA A O 1
ATOM 1414 N N . PHE A 1 182 ? 19.889 3.121 -6.263 1.00 83.25 182 PHE A N 1
ATOM 1415 C CA . PHE A 1 182 ? 19.474 3.729 -4.995 1.00 83.25 182 PHE A CA 1
ATOM 1416 C C . PHE A 1 182 ? 17.961 3.648 -4.779 1.00 83.25 182 PHE A C 1
ATOM 1418 O O . PHE A 1 182 ? 17.520 3.304 -3.681 1.00 83.25 182 PHE A O 1
ATOM 1425 N N . TYR A 1 183 ? 17.171 3.923 -5.819 1.00 84.00 183 TYR A N 1
ATOM 1426 C CA . TYR A 1 183 ? 15.722 3.738 -5.798 1.00 84.00 183 TYR A CA 1
ATOM 1427 C C . TYR A 1 183 ? 15.355 2.298 -5.404 1.00 84.00 183 TYR A C 1
ATOM 1429 O O . TYR A 1 183 ? 14.583 2.097 -4.463 1.00 84.00 183 TYR A O 1
ATOM 1437 N N . ASP A 1 184 ? 15.950 1.299 -6.064 1.00 83.69 184 ASP A N 1
ATOM 1438 C CA . ASP A 1 184 ? 15.629 -0.107 -5.807 1.00 83.69 184 ASP A CA 1
ATOM 1439 C C . ASP A 1 184 ? 16.034 -0.541 -4.393 1.00 83.69 184 ASP A C 1
ATOM 1441 O O . ASP A 1 184 ? 15.279 -1.231 -3.703 1.00 83.69 184 ASP A O 1
ATOM 1445 N N . LEU A 1 185 ? 17.190 -0.068 -3.917 1.00 85.62 185 LEU A N 1
ATOM 1446 C CA . LEU A 1 185 ? 17.667 -0.324 -2.561 1.00 85.62 185 LEU A CA 1
ATOM 1447 C C . LEU A 1 185 ? 16.701 0.230 -1.506 1.00 85.62 185 LEU A C 1
ATOM 1449 O O . LEU A 1 185 ? 16.371 -0.469 -0.548 1.00 85.62 185 LEU A O 1
ATOM 1453 N N . ILE A 1 186 ? 16.221 1.464 -1.670 1.00 85.56 186 ILE A N 1
ATOM 1454 C CA . ILE A 1 186 ? 15.295 2.094 -0.715 1.00 85.56 186 ILE A CA 1
ATOM 1455 C C . ILE A 1 186 ? 13.964 1.342 -0.667 1.00 85.56 186 ILE A C 1
ATOM 1457 O O . ILE A 1 186 ? 13.439 1.083 0.422 1.00 85.56 186 ILE A O 1
ATOM 1461 N N . VAL A 1 187 ? 13.430 0.956 -1.827 1.00 82.88 187 VAL A N 1
ATOM 1462 C CA . VAL A 1 187 ? 12.190 0.172 -1.912 1.00 82.88 187 VAL A CA 1
ATOM 1463 C C . VAL A 1 187 ? 12.372 -1.190 -1.235 1.00 82.88 187 VAL A C 1
ATOM 1465 O O . VAL A 1 187 ? 11.551 -1.574 -0.395 1.00 82.88 187 VAL A O 1
ATOM 1468 N N . ALA A 1 188 ? 13.475 -1.886 -1.519 1.00 84.75 188 ALA A N 1
ATOM 1469 C CA . ALA A 1 188 ? 13.790 -3.175 -0.911 1.00 84.75 188 ALA A CA 1
ATOM 1470 C C . ALA A 1 188 ? 13.944 -3.079 0.618 1.00 84.75 188 ALA A C 1
ATOM 1472 O O . ALA A 1 188 ? 13.376 -3.897 1.349 1.00 84.75 188 ALA A O 1
ATOM 1473 N N . LEU A 1 189 ? 14.653 -2.061 1.118 1.00 86.06 189 LEU A N 1
ATOM 1474 C CA . LEU A 1 189 ? 14.819 -1.821 2.555 1.00 86.06 189 LEU A CA 1
ATOM 1475 C C . LEU A 1 189 ? 13.485 -1.516 3.239 1.00 86.06 189 LEU A C 1
ATOM 1477 O O . LEU A 1 189 ? 13.210 -2.058 4.310 1.00 86.06 189 LEU A O 1
ATOM 1481 N N . THR A 1 190 ? 12.635 -0.704 2.611 1.00 84.31 190 THR A N 1
ATOM 1482 C CA . THR A 1 190 ? 11.316 -0.345 3.154 1.00 84.31 190 THR A CA 1
ATOM 1483 C C . THR A 1 190 ? 10.427 -1.577 3.292 1.00 84.31 190 THR A C 1
ATOM 1485 O O . THR A 1 190 ? 9.811 -1.788 4.337 1.00 84.31 190 THR A O 1
ATOM 1488 N N . ILE A 1 191 ? 10.396 -2.432 2.269 1.00 81.56 191 ILE A N 1
ATOM 1489 C CA . ILE A 1 191 ? 9.574 -3.646 2.292 1.00 81.56 191 ILE A CA 1
ATOM 1490 C C . ILE A 1 191 ? 10.140 -4.672 3.275 1.00 81.56 191 ILE A C 1
ATOM 1492 O O . ILE A 1 191 ? 9.373 -5.291 4.009 1.00 81.56 191 ILE A O 1
ATOM 1496 N N . THR A 1 192 ? 11.464 -4.799 3.370 1.00 83.00 192 THR A N 1
ATOM 1497 C CA . THR A 1 192 ? 12.113 -5.658 4.373 1.00 83.00 192 THR A CA 1
ATOM 1498 C C . THR A 1 192 ? 11.808 -5.186 5.794 1.00 83.00 192 THR A C 1
ATOM 1500 O O . THR A 1 192 ? 11.475 -5.988 6.661 1.00 83.00 192 THR A O 1
ATOM 1503 N N . PHE A 1 193 ? 11.867 -3.879 6.047 1.00 83.75 193 PHE A N 1
ATOM 1504 C CA . PHE A 1 193 ? 11.499 -3.313 7.343 1.00 83.75 193 PHE A CA 1
ATOM 1505 C C . PHE A 1 193 ? 10.023 -3.565 7.672 1.00 83.75 193 PHE A C 1
ATOM 1507 O O . PHE A 1 193 ? 9.689 -3.929 8.799 1.00 83.75 193 PHE A O 1
ATOM 1514 N N . LEU A 1 194 ? 9.140 -3.415 6.684 1.00 81.50 194 LEU A N 1
ATOM 1515 C CA . LEU A 1 194 ? 7.708 -3.635 6.842 1.00 81.50 194 LEU A CA 1
ATOM 1516 C C . LEU A 1 194 ? 7.381 -5.094 7.179 1.00 81.50 194 LEU A C 1
ATOM 1518 O O . LEU A 1 194 ? 6.649 -5.346 8.136 1.00 81.50 194 LEU A O 1
ATOM 1522 N N . THR A 1 195 ? 7.932 -6.049 6.427 1.00 78.25 195 THR A N 1
ATOM 1523 C CA . THR A 1 195 ? 7.740 -7.481 6.697 1.00 78.25 195 THR A CA 1
ATOM 1524 C C . THR A 1 195 ? 8.314 -7.856 8.059 1.00 78.25 195 THR A C 1
ATOM 1526 O O . THR A 1 195 ? 7.677 -8.606 8.802 1.00 78.25 195 THR A O 1
ATOM 1529 N N . LEU A 1 196 ? 9.451 -7.260 8.439 1.00 79.06 196 LEU A N 1
ATOM 1530 C CA . LEU A 1 196 ? 10.056 -7.454 9.750 1.00 79.06 196 LEU A CA 1
ATOM 1531 C C . LEU A 1 196 ? 9.127 -6.988 10.875 1.00 79.06 196 LEU A C 1
ATOM 1533 O O . LEU A 1 196 ? 8.791 -7.760 11.779 1.00 79.06 196 LEU A O 1
ATOM 1537 N N . ALA A 1 197 ? 8.675 -5.737 10.786 1.00 76.12 197 ALA A N 1
ATOM 1538 C CA . ALA A 1 197 ? 7.771 -5.120 11.746 1.00 76.12 197 ALA A CA 1
ATOM 1539 C C . ALA A 1 197 ? 6.465 -5.915 11.872 1.00 76.12 197 ALA A C 1
ATOM 1541 O O . ALA A 1 197 ? 6.018 -6.193 12.986 1.00 76.12 197 ALA A O 1
ATOM 1542 N N . PHE A 1 198 ? 5.887 -6.350 10.749 1.00 73.12 198 PHE A N 1
ATOM 1543 C CA . PHE A 1 198 ? 4.667 -7.155 10.750 1.00 73.12 198 PHE A CA 1
ATOM 1544 C C . PHE A 1 198 ? 4.852 -8.499 11.425 1.00 73.12 198 PHE A C 1
ATOM 1546 O O . PHE A 1 198 ? 4.046 -8.874 12.278 1.00 73.12 198 PHE A O 1
ATOM 1553 N N . ALA A 1 199 ? 5.933 -9.203 11.099 1.00 71.12 199 ALA A N 1
ATOM 1554 C CA . ALA A 1 199 ? 6.229 -10.448 11.769 1.00 71.12 199 ALA A CA 1
ATOM 1555 C C . ALA A 1 199 ? 6.361 -10.205 13.290 1.00 71.12 199 ALA A C 1
ATOM 1557 O O . ALA A 1 199 ? 5.874 -11.034 14.065 1.00 71.12 199 ALA A O 1
ATOM 1558 N N . VAL A 1 200 ? 6.955 -9.071 13.739 1.00 67.75 200 VAL A N 1
ATOM 1559 C CA . VAL A 1 200 ? 7.183 -8.761 15.179 1.00 67.75 200 VAL A CA 1
ATOM 1560 C C . VAL A 1 200 ? 5.844 -8.559 15.858 1.00 67.75 200 VAL A C 1
ATOM 1562 O O . VAL A 1 200 ? 5.599 -9.101 16.937 1.00 67.75 200 VAL A O 1
ATOM 1565 N N . HIS A 1 201 ? 4.951 -7.833 15.195 1.00 62.47 201 HIS A N 1
ATOM 1566 C CA . HIS A 1 201 ? 3.606 -7.594 15.687 1.00 62.47 201 HIS A CA 1
ATOM 1567 C C . HIS A 1 201 ? 2.767 -8.869 15.796 1.00 62.47 201 HIS A C 1
ATOM 1569 O O . HIS A 1 201 ? 2.088 -9.038 16.812 1.00 62.47 201 HIS A O 1
ATOM 1575 N N . MET A 1 202 ? 2.860 -9.768 14.814 1.00 58.28 202 MET A N 1
ATOM 1576 C CA . MET A 1 202 ? 2.097 -11.022 14.772 1.00 58.28 202 MET A CA 1
ATOM 1577 C C . MET A 1 202 ? 2.643 -12.107 15.716 1.00 58.28 202 MET A C 1
ATOM 1579 O O . MET A 1 202 ? 2.025 -13.154 15.859 1.00 58.28 202 MET A O 1
ATOM 1583 N N . GLY A 1 203 ? 3.795 -11.895 16.369 1.00 56.59 203 GLY A N 1
ATOM 1584 C CA . GLY A 1 203 ? 4.409 -12.895 17.259 1.00 56.59 203 GLY A CA 1
ATOM 1585 C C . GLY A 1 203 ? 5.005 -14.108 16.528 1.00 56.59 203 GLY A C 1
ATOM 1586 O O . GLY A 1 203 ? 5.592 -14.992 17.152 1.00 56.59 203 GLY A O 1
ATOM 1587 N N . GLU A 1 204 ? 4.933 -14.119 15.197 1.00 53.59 204 GLU A N 1
ATOM 1588 C CA . GLU A 1 204 ? 5.431 -15.184 14.322 1.00 53.59 204 GLU A CA 1
ATOM 1589 C C . GLU A 1 204 ? 6.968 -15.262 14.285 1.00 53.59 204 GLU A C 1
ATOM 1591 O O . GLU A 1 204 ? 7.534 -16.291 13.909 1.00 53.59 204 GLU A O 1
ATOM 1596 N N . TRP A 1 205 ? 7.677 -14.234 14.784 1.00 48.19 205 TRP A N 1
ATOM 1597 C CA . TRP A 1 205 ? 9.135 -14.295 14.992 1.00 48.19 205 TRP A CA 1
ATOM 1598 C C . TRP A 1 205 ? 9.569 -15.455 15.860 1.00 48.19 205 TRP A C 1
ATOM 1600 O O . TRP A 1 205 ? 10.685 -15.931 15.682 1.00 48.19 205 TRP A O 1
ATOM 1610 N N . ARG A 1 206 ? 8.715 -15.941 16.766 1.00 49.81 206 ARG A N 1
ATOM 1611 C CA . ARG A 1 206 ? 9.051 -17.087 17.614 1.00 49.81 206 ARG A CA 1
ATOM 1612 C C . ARG A 1 206 ? 9.373 -18.340 16.785 1.00 49.81 206 ARG A C 1
ATOM 1614 O O . ARG A 1 206 ? 10.222 -19.125 17.197 1.00 49.81 206 ARG A O 1
ATOM 1621 N N . ARG A 1 207 ? 8.757 -18.497 15.602 1.00 53.59 207 ARG A N 1
ATOM 1622 C CA . ARG A 1 207 ? 9.022 -19.600 14.657 1.00 53.59 207 ARG A CA 1
ATOM 1623 C C . ARG A 1 207 ? 10.252 -19.358 13.780 1.00 53.59 207 ARG A C 1
ATOM 1625 O O . ARG A 1 207 ? 11.045 -20.273 13.573 1.00 53.59 207 ARG A O 1
ATOM 1632 N N . VAL A 1 208 ? 10.446 -18.125 13.312 1.00 51.75 208 VAL A N 1
ATOM 1633 C CA . VAL A 1 208 ? 11.605 -17.750 12.477 1.00 51.75 208 VAL A CA 1
ATOM 1634 C C . VAL A 1 208 ? 12.906 -17.761 13.299 1.00 51.75 208 VAL A C 1
ATOM 1636 O O . VAL A 1 208 ? 13.956 -18.177 12.823 1.00 51.75 208 VAL A O 1
ATOM 1639 N N . TYR A 1 209 ? 12.825 -17.404 14.581 1.00 48.97 209 TYR A N 1
ATOM 1640 C CA . TYR A 1 209 ? 13.926 -17.388 15.547 1.00 48.97 209 TYR A CA 1
ATOM 1641 C C . TYR A 1 209 ? 14.565 -18.761 15.810 1.00 48.97 209 TYR A C 1
ATOM 1643 O O . TYR A 1 209 ? 15.769 -18.842 16.051 1.00 48.97 209 TYR A O 1
ATOM 1651 N N . LEU A 1 210 ? 13.782 -19.842 15.729 1.00 55.31 210 LEU A N 1
ATOM 1652 C CA . LEU A 1 210 ? 14.275 -21.216 15.894 1.00 55.31 210 LEU A CA 1
ATOM 1653 C C . LEU A 1 210 ? 15.270 -21.632 14.801 1.00 55.31 210 LEU A C 1
ATOM 1655 O O . LEU A 1 210 ? 16.058 -22.545 15.027 1.00 55.31 210 LEU A O 1
ATOM 1659 N N . HIS A 1 211 ? 15.260 -20.948 13.655 1.00 60.28 211 HIS A N 1
ATOM 1660 C CA . HIS A 1 211 ? 16.114 -21.258 12.510 1.00 60.28 211 HIS A CA 1
ATOM 1661 C C . HIS A 1 211 ? 17.386 -20.393 12.438 1.00 60.28 211 HIS A C 1
ATOM 1663 O O . HIS A 1 211 ? 18.216 -20.615 11.559 1.00 60.28 211 HIS A O 1
ATOM 1669 N N . PHE A 1 212 ? 17.574 -19.420 13.342 1.00 57.91 212 PHE A N 1
ATOM 1670 C CA . PHE A 1 212 ? 18.772 -18.573 13.342 1.00 57.91 212 PHE A CA 1
ATOM 1671 C C . PHE A 1 212 ? 19.952 -19.197 14.118 1.00 57.91 212 PHE A C 1
ATOM 1673 O O . PHE A 1 212 ? 19.743 -19.868 15.134 1.00 57.91 212 PHE A O 1
ATOM 1680 N N . PRO A 1 213 ? 21.210 -18.925 13.706 1.00 65.56 213 PRO A N 1
ATOM 1681 C CA . PRO A 1 213 ? 22.403 -19.410 14.397 1.00 65.56 213 PRO A CA 1
ATOM 1682 C C . PRO A 1 213 ? 22.490 -18.925 15.862 1.00 65.56 213 PRO A C 1
ATOM 1684 O O . PRO A 1 213 ? 22.046 -17.815 16.187 1.00 65.56 213 PRO A O 1
ATOM 1687 N N . PRO A 1 214 ? 23.114 -19.709 16.765 1.00 62.25 214 PRO A N 1
ATOM 1688 C CA . PRO A 1 214 ? 23.050 -19.519 18.221 1.00 62.25 214 PRO A CA 1
ATOM 1689 C C . PRO A 1 214 ? 23.681 -18.218 18.754 1.00 62.25 214 PRO A C 1
ATOM 1691 O O . PRO A 1 214 ? 23.355 -17.793 19.862 1.00 62.25 214 PRO A O 1
ATOM 1694 N N . THR A 1 215 ? 24.545 -17.553 17.989 1.00 64.25 215 THR A N 1
ATOM 1695 C CA . THR A 1 215 ? 25.201 -16.288 18.369 1.00 64.25 215 THR A CA 1
ATOM 1696 C C . THR A 1 215 ? 24.278 -15.075 18.222 1.00 64.25 215 THR A C 1
ATOM 1698 O O . THR A 1 215 ? 24.159 -14.270 19.146 1.00 64.25 215 THR A O 1
ATOM 1701 N N . ILE A 1 216 ? 23.542 -14.973 17.111 1.00 59.47 216 ILE A N 1
ATOM 1702 C CA . ILE A 1 216 ? 22.540 -13.909 16.888 1.00 59.47 216 ILE A CA 1
ATOM 1703 C C . ILE A 1 216 ? 21.360 -14.092 17.856 1.00 59.47 216 ILE A C 1
ATOM 1705 O O . ILE A 1 216 ? 20.811 -13.130 18.401 1.00 59.47 216 ILE A O 1
ATOM 1709 N N . ARG A 1 217 ? 21.048 -15.357 18.155 1.00 53.81 217 ARG A N 1
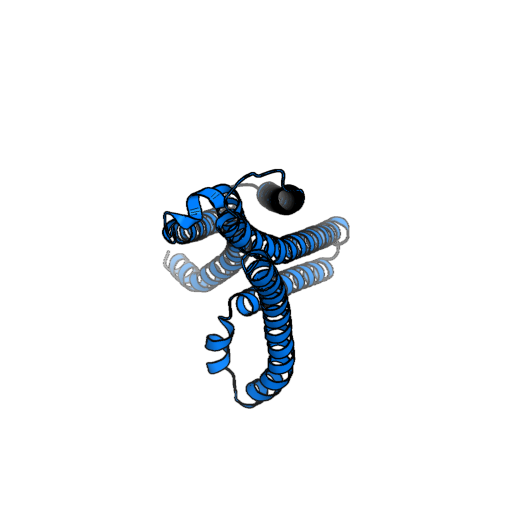ATOM 1710 C CA . ARG A 1 217 ? 20.017 -15.805 19.092 1.00 53.81 217 ARG A CA 1
ATOM 1711 C C . ARG A 1 217 ? 20.120 -15.139 20.475 1.00 53.81 217 ARG A C 1
ATOM 1713 O O . ARG A 1 217 ? 19.105 -14.679 21.004 1.00 53.81 217 ARG A O 1
ATOM 1720 N N . GLN A 1 218 ? 21.325 -15.053 21.049 1.00 57.50 218 GLN A N 1
ATOM 1721 C CA . GLN A 1 218 ? 21.567 -14.493 22.390 1.00 57.50 218 GLN A CA 1
ATOM 1722 C C . GLN A 1 218 ? 21.504 -12.960 22.435 1.00 57.50 218 GLN A C 1
ATOM 1724 O O . GLN A 1 218 ? 20.967 -12.390 23.388 1.00 57.50 218 GLN A O 1
ATOM 1729 N N . PHE A 1 219 ? 22.015 -12.286 21.403 1.00 60.81 219 PHE A N 1
ATOM 1730 C CA . PHE A 1 219 ? 21.964 -10.825 21.316 1.00 60.81 219 PHE A CA 1
ATOM 1731 C C . PHE A 1 219 ? 20.523 -10.327 21.142 1.00 60.81 219 PHE A C 1
ATOM 1733 O O . PHE A 1 219 ? 20.077 -9.418 21.851 1.00 60.81 219 PHE A O 1
ATOM 1740 N N . CYS A 1 220 ? 19.761 -10.986 20.265 1.00 54.69 220 CYS A N 1
ATOM 1741 C CA . CYS A 1 220 ? 18.341 -10.714 20.083 1.00 54.69 220 CYS A CA 1
ATOM 1742 C C . CYS A 1 220 ? 17.544 -10.989 21.370 1.00 54.69 220 CYS A C 1
ATOM 1744 O O . CYS A 1 220 ? 16.751 -10.135 21.750 1.00 54.69 220 CYS A O 1
ATOM 1746 N N . LEU A 1 221 ? 17.800 -12.082 22.109 1.00 55.56 221 LEU A N 1
ATOM 1747 C CA . LEU A 1 221 ? 17.113 -12.364 23.388 1.00 55.56 221 LEU A CA 1
ATOM 1748 C C . LEU A 1 221 ? 17.201 -11.223 24.389 1.00 55.56 221 LEU A C 1
ATOM 1750 O O . LEU A 1 221 ? 16.195 -10.872 24.991 1.00 55.56 221 LEU A O 1
ATOM 1754 N N . ARG A 1 222 ? 18.381 -10.627 24.567 1.00 57.47 222 ARG A N 1
ATOM 1755 C CA . ARG A 1 222 ? 18.552 -9.538 25.539 1.00 57.47 222 ARG A CA 1
ATOM 1756 C C . ARG A 1 222 ? 17.770 -8.286 25.148 1.00 57.47 222 ARG A C 1
ATOM 1758 O O . ARG A 1 222 ? 17.143 -7.669 26.005 1.00 57.47 222 ARG A O 1
ATOM 1765 N N . LYS A 1 223 ? 17.770 -7.921 23.861 1.00 56.53 223 LYS A N 1
ATOM 1766 C CA . LYS A 1 223 ? 17.004 -6.761 23.374 1.00 56.53 223 LYS A CA 1
ATOM 1767 C C . LYS A 1 223 ? 15.498 -7.026 23.331 1.00 56.53 223 LYS A C 1
ATOM 1769 O O . LYS A 1 223 ? 14.724 -6.133 23.667 1.00 56.53 223 LYS A O 1
ATOM 1774 N N . PHE A 1 224 ? 15.080 -8.237 22.966 1.00 51.50 224 PHE A N 1
ATOM 1775 C CA . PHE A 1 224 ? 13.668 -8.603 22.893 1.00 51.50 224 PHE A CA 1
ATOM 1776 C C . PHE A 1 224 ? 13.057 -8.890 24.266 1.00 51.50 224 PHE A C 1
ATOM 1778 O O . PHE A 1 224 ? 11.943 -8.444 24.488 1.00 51.50 224 PHE A O 1
ATOM 1785 N N . ALA A 1 225 ? 13.781 -9.470 25.228 1.00 54.09 225 ALA A N 1
ATOM 1786 C CA . ALA A 1 225 ? 13.312 -9.586 26.615 1.00 54.09 225 ALA A CA 1
ATOM 1787 C C . ALA A 1 225 ? 13.053 -8.208 27.250 1.00 54.09 225 ALA A C 1
ATOM 1789 O O . ALA A 1 225 ? 12.110 -8.044 28.019 1.00 54.09 225 ALA A O 1
ATOM 1790 N N . ALA A 1 226 ? 13.831 -7.186 26.877 1.00 53.94 226 ALA A N 1
ATOM 1791 C CA . ALA A 1 226 ? 13.578 -5.809 27.297 1.00 53.94 226 ALA A CA 1
ATOM 1792 C C . ALA A 1 226 ? 12.326 -5.193 26.628 1.00 53.94 226 ALA A C 1
ATOM 1794 O O . ALA A 1 226 ? 11.600 -4.423 27.259 1.00 53.94 226 ALA A O 1
ATOM 1795 N N . LEU A 1 227 ? 12.043 -5.536 25.364 1.00 50.53 227 LEU A N 1
ATOM 1796 C CA . LEU A 1 227 ? 10.851 -5.090 24.622 1.00 50.53 227 LEU A CA 1
ATOM 1797 C C . LEU A 1 227 ? 9.574 -5.832 25.047 1.00 50.53 227 LEU A C 1
ATOM 1799 O O . LEU A 1 227 ? 8.517 -5.219 25.183 1.00 50.53 227 LEU A O 1
ATOM 1803 N N . GLU A 1 228 ? 9.670 -7.134 25.286 1.00 46.50 228 GLU A N 1
ATOM 1804 C CA . GLU A 1 228 ? 8.592 -8.000 25.757 1.00 46.50 228 GLU A CA 1
ATOM 1805 C C . GLU A 1 228 ? 8.290 -7.727 27.229 1.00 46.50 228 GLU A C 1
ATOM 1807 O O . GLU A 1 228 ? 7.126 -7.581 27.584 1.00 46.50 228 GLU A O 1
ATOM 1812 N N . GLY A 1 229 ? 9.318 -7.476 28.048 1.00 48.00 229 GLY A N 1
ATOM 1813 C CA . GLY A 1 229 ? 9.167 -6.935 29.396 1.00 48.00 229 GLY A CA 1
ATOM 1814 C C . GLY A 1 229 ? 8.362 -5.635 29.406 1.00 48.00 229 GLY A C 1
ATOM 1815 O O . GLY A 1 229 ? 7.448 -5.516 30.218 1.00 48.00 229 GLY A O 1
ATOM 1816 N N . LYS A 1 230 ? 8.609 -4.716 28.455 1.00 48.47 230 LYS A N 1
ATOM 1817 C CA . LYS A 1 230 ? 7.812 -3.487 28.241 1.00 48.47 230 LYS A CA 1
ATOM 1818 C C . LYS A 1 230 ? 6.389 -3.748 27.734 1.00 48.47 230 LYS A C 1
ATOM 1820 O O . LYS A 1 230 ? 5.464 -3.043 28.126 1.00 48.47 230 LYS A O 1
ATOM 1825 N N . ARG A 1 231 ? 6.186 -4.736 26.854 1.00 43.47 231 ARG A N 1
ATOM 1826 C CA . ARG A 1 231 ? 4.852 -5.095 26.335 1.00 43.47 231 ARG A CA 1
ATOM 1827 C C . ARG A 1 231 ? 3.996 -5.739 27.425 1.00 43.47 231 ARG A C 1
ATOM 1829 O O . ARG A 1 231 ? 2.847 -5.350 27.578 1.00 43.47 231 ARG A O 1
ATOM 1836 N N . VAL A 1 232 ? 4.568 -6.664 28.194 1.00 44.25 232 VAL A N 1
ATOM 1837 C CA . VAL A 1 232 ? 3.918 -7.343 29.321 1.00 44.25 232 VAL A CA 1
ATOM 1838 C C . VAL A 1 232 ? 3.651 -6.363 30.459 1.00 44.25 232 VAL A C 1
ATOM 1840 O O . VAL A 1 232 ? 2.552 -6.389 30.994 1.00 44.25 232 VAL A O 1
ATOM 1843 N N . THR A 1 233 ? 4.571 -5.445 30.787 1.00 40.91 233 THR A N 1
ATOM 1844 C CA . THR A 1 233 ? 4.274 -4.378 31.767 1.00 40.91 233 THR A CA 1
ATOM 1845 C C . THR A 1 233 ? 3.174 -3.446 31.281 1.00 40.91 233 THR A C 1
ATOM 1847 O O . THR A 1 233 ? 2.250 -3.206 32.039 1.00 40.91 233 THR A O 1
ATOM 1850 N N . HIS A 1 234 ? 3.180 -3.004 30.022 1.00 41.78 234 HIS A N 1
ATOM 1851 C CA . HIS A 1 234 ? 2.106 -2.151 29.493 1.00 41.78 234 HIS A CA 1
ATOM 1852 C C . HIS A 1 234 ? 0.749 -2.879 29.404 1.00 41.78 234 HIS A C 1
ATOM 1854 O O . HIS A 1 234 ? -0.299 -2.252 29.549 1.00 41.78 234 HIS A O 1
ATOM 1860 N N . ILE A 1 235 ? 0.729 -4.187 29.119 1.00 47.75 235 ILE A N 1
ATOM 1861 C CA . ILE A 1 235 ? -0.502 -4.997 29.152 1.00 47.75 235 ILE A CA 1
ATOM 1862 C C . ILE A 1 235 ? -0.978 -5.146 30.599 1.00 47.75 235 ILE A C 1
ATOM 1864 O O . ILE A 1 235 ? -2.143 -4.890 30.871 1.00 47.75 235 ILE A O 1
ATOM 1868 N N . ARG A 1 236 ? -0.068 -5.453 31.527 1.00 40.25 236 ARG A N 1
ATOM 1869 C CA . ARG A 1 236 ? -0.348 -5.615 32.958 1.00 40.25 236 ARG A CA 1
ATOM 1870 C C . ARG A 1 236 ? -0.742 -4.303 33.641 1.00 40.25 236 ARG A C 1
ATOM 1872 O O . ARG A 1 236 ? -1.542 -4.324 34.560 1.00 40.25 236 ARG A O 1
ATOM 1879 N N . GLU A 1 237 ? -0.249 -3.155 33.183 1.00 46.19 237 GLU A N 1
ATOM 1880 C CA . GLU A 1 237 ? -0.723 -1.830 33.606 1.00 46.19 237 GLU A CA 1
ATOM 1881 C C . GLU A 1 237 ? -2.155 -1.571 33.128 1.00 46.19 237 GLU A C 1
ATOM 1883 O O . GLU A 1 237 ? -2.970 -1.069 33.895 1.00 46.19 237 GLU A O 1
ATOM 1888 N N . HIS A 1 238 ? -2.491 -1.962 31.895 1.00 51.06 238 HIS A N 1
ATOM 1889 C CA . HIS A 1 238 ? -3.860 -1.879 31.378 1.00 51.06 238 HIS A CA 1
ATOM 1890 C C . HIS A 1 238 ? -4.816 -2.855 32.080 1.00 51.06 238 HIS A C 1
ATOM 1892 O O . HIS A 1 238 ? -5.976 -2.520 32.308 1.00 51.06 238 HIS A O 1
ATOM 1898 N N . GLU A 1 239 ? -4.330 -4.047 32.420 1.00 50.28 239 GLU A N 1
ATOM 1899 C CA . GLU A 1 239 ? -5.060 -5.079 33.157 1.00 50.28 239 GLU A CA 1
ATOM 1900 C C . GLU A 1 239 ? -5.279 -4.657 34.614 1.00 50.28 239 GLU A C 1
ATOM 1902 O O . GLU A 1 239 ? -6.404 -4.721 35.099 1.00 50.28 239 GLU A O 1
ATOM 1907 N N . ASN A 1 240 ? -4.255 -4.091 35.263 1.00 51.38 240 ASN A N 1
ATOM 1908 C CA . ASN A 1 240 ? -4.355 -3.486 36.591 1.00 51.38 240 ASN A CA 1
ATOM 1909 C C . ASN A 1 240 ? -5.295 -2.272 36.596 1.00 51.38 240 ASN A C 1
ATOM 1911 O O . ASN A 1 240 ? -6.059 -2.105 37.541 1.00 51.38 240 ASN A O 1
ATOM 1915 N N . ALA A 1 241 ? -5.276 -1.433 35.554 1.00 54.31 241 ALA A N 1
ATOM 1916 C CA . ALA A 1 241 ? -6.235 -0.337 35.413 1.00 54.31 241 ALA A CA 1
ATOM 1917 C C . ALA A 1 241 ? -7.664 -0.883 35.259 1.00 54.31 241 ALA A C 1
ATOM 1919 O O . ALA A 1 241 ? -8.580 -0.402 35.921 1.00 54.31 241 ALA A O 1
ATOM 1920 N N . GLY A 1 242 ? -7.852 -1.937 34.457 1.00 56.12 242 GLY A N 1
ATOM 1921 C CA . GLY A 1 242 ? -9.120 -2.661 34.355 1.00 56.12 242 GLY A CA 1
ATOM 1922 C C . GLY A 1 242 ? -9.583 -3.231 35.698 1.00 56.12 242 GLY A C 1
ATOM 1923 O O . GLY A 1 242 ? -10.732 -3.026 36.080 1.00 56.12 242 GLY A O 1
ATOM 1924 N N . GLN A 1 243 ? -8.687 -3.875 36.448 1.00 55.97 243 GLN A N 1
ATOM 1925 C CA . GLN A 1 243 ? -8.955 -4.412 37.785 1.00 55.97 243 GLN A CA 1
ATOM 1926 C C . GLN A 1 243 ? -9.304 -3.323 38.798 1.00 55.97 243 GLN A C 1
ATOM 1928 O O . GLN A 1 243 ? -10.236 -3.509 39.567 1.00 55.97 243 GLN A O 1
ATOM 1933 N N . GLN A 1 244 ? -8.650 -2.161 38.759 1.00 58.75 244 GLN A N 1
ATOM 1934 C CA . GLN A 1 244 ? -9.010 -1.024 39.613 1.00 58.75 244 GLN A CA 1
ATOM 1935 C C . GLN A 1 244 ? -10.436 -0.526 39.338 1.00 58.75 244 GLN A C 1
ATOM 1937 O O . GLN A 1 244 ? -11.162 -0.206 40.279 1.00 58.75 244 GLN A O 1
ATOM 1942 N N . TYR A 1 245 ? -10.869 -0.512 38.073 1.00 53.03 245 TYR A N 1
ATOM 1943 C CA . TYR A 1 245 ? -12.259 -0.213 37.716 1.00 53.03 245 TYR A CA 1
ATOM 1944 C C . TYR A 1 245 ? -13.227 -1.322 38.160 1.00 53.03 245 TYR A C 1
ATOM 1946 O O . TYR A 1 245 ? -14.300 -1.016 38.680 1.00 53.03 245 TYR A O 1
ATOM 1954 N N . PHE A 1 246 ? -12.850 -2.598 38.022 1.00 62.00 246 PHE A N 1
ATOM 1955 C CA . PHE A 1 246 ? -13.637 -3.732 38.526 1.00 62.00 246 PHE A CA 1
ATOM 1956 C C . PHE A 1 246 ? -13.767 -3.733 40.057 1.00 62.00 246 PHE A C 1
ATOM 1958 O O . PHE A 1 246 ? -14.838 -4.033 40.580 1.00 62.00 246 PHE A O 1
ATOM 1965 N N . ASP A 1 247 ? -12.722 -3.346 40.785 1.00 65.19 247 ASP A N 1
ATOM 1966 C CA . ASP A 1 247 ? -12.732 -3.241 42.245 1.00 65.19 247 ASP A CA 1
ATOM 1967 C C . ASP A 1 247 ? -13.566 -2.047 42.725 1.00 65.19 247 ASP A C 1
ATOM 1969 O O . ASP A 1 247 ? -14.281 -2.148 43.725 1.00 65.19 247 ASP A O 1
ATOM 1973 N N . GLN A 1 248 ? -13.540 -0.926 41.994 1.00 63.47 248 GLN A N 1
ATOM 1974 C CA . GLN A 1 248 ? -14.461 0.193 42.224 1.00 63.47 248 GLN A CA 1
ATOM 1975 C C . GLN A 1 248 ? -15.921 -0.216 41.980 1.00 63.47 248 GLN A C 1
ATOM 1977 O O . GLN A 1 248 ? -16.791 0.137 42.775 1.00 63.47 248 GLN A O 1
ATOM 1982 N N . LEU A 1 249 ? -16.185 -1.020 40.945 1.00 54.12 249 LEU A N 1
ATOM 1983 C CA . LEU A 1 249 ? -17.498 -1.616 40.665 1.00 54.12 249 LEU A CA 1
ATOM 1984 C C . LEU A 1 249 ? -17.959 -2.558 41.783 1.00 54.12 249 LEU A C 1
ATOM 1986 O O . LEU A 1 249 ? -19.099 -2.471 42.236 1.00 54.12 249 LEU A O 1
ATOM 1990 N N . LYS A 1 250 ? -17.067 -3.419 42.279 1.00 63.66 250 LYS A N 1
ATOM 1991 C CA . LYS A 1 250 ? -17.363 -4.354 43.373 1.00 63.66 250 LYS A CA 1
ATOM 1992 C C . LYS A 1 250 ? -17.656 -3.624 44.686 1.00 63.66 250 LYS A C 1
ATOM 1994 O O . LYS A 1 250 ? -18.508 -4.064 45.451 1.00 63.66 250 LYS A O 1
ATOM 1999 N N . LYS A 1 251 ? -16.999 -2.483 44.921 1.00 67.38 251 LYS A N 1
ATOM 2000 C CA . LYS A 1 251 ? -17.309 -1.573 46.035 1.00 67.38 251 LYS A CA 1
ATOM 2001 C C . LYS A 1 251 ? -18.639 -0.841 45.866 1.00 67.38 251 LYS A C 1
ATOM 2003 O O . LYS A 1 251 ? -19.326 -0.646 46.858 1.00 67.38 251 LYS A O 1
ATOM 2008 N N . ALA A 1 252 ? -19.003 -0.446 44.647 1.00 59.84 252 ALA A N 1
ATOM 2009 C CA . ALA A 1 252 ? -20.264 0.247 44.381 1.00 59.84 252 ALA A CA 1
ATOM 2010 C C . ALA A 1 252 ? -21.495 -0.673 44.487 1.00 59.84 252 ALA A C 1
ATOM 2012 O O . ALA A 1 252 ? -22.574 -0.195 44.812 1.00 59.84 252 ALA A O 1
ATOM 2013 N N . TRP A 1 253 ? -21.330 -1.977 44.240 1.00 57.34 253 TRP A N 1
ATOM 2014 C CA . TRP A 1 253 ? -22.393 -2.987 44.361 1.00 57.34 253 TRP A CA 1
ATOM 2015 C C . TRP A 1 253 ? -22.436 -3.666 45.744 1.00 57.34 253 TRP A C 1
ATOM 2017 O O . TRP A 1 253 ? -23.368 -4.400 46.052 1.00 57.34 253 TRP A O 1
ATOM 2027 N N . GLY A 1 254 ? -21.406 -3.468 46.570 1.00 50.25 254 GLY A N 1
ATOM 2028 C CA . GLY A 1 254 ? -21.285 -4.062 47.905 1.00 50.25 254 GLY A CA 1
ATOM 2029 C C . GLY A 1 254 ? -21.939 -3.264 49.039 1.00 50.25 254 GLY A C 1
ATOM 2030 O O . GLY A 1 254 ? -21.737 -3.639 50.192 1.00 50.25 254 GLY A O 1
ATOM 2031 N N . ASN A 1 255 ? -22.677 -2.193 48.722 1.00 41.28 255 ASN A N 1
ATOM 2032 C CA . ASN A 1 255 ? -23.512 -1.424 49.651 1.00 41.28 255 ASN A CA 1
ATOM 2033 C C . ASN A 1 255 ? -24.984 -1.537 49.259 1.00 41.28 255 ASN A C 1
ATOM 2035 O O . ASN A 1 255 ? -25.277 -1.313 48.063 1.00 41.28 255 ASN A O 1
#

Sequence (255 aa):
MPDCADDLVSKLPLLIASLLRMWFFIAAAGFLKAVLVERACASYFIVDYENKARQWISTTIIVFSLFATFVFTISFMFMLYPVVAGLAGGSFSALAALAVSAILYRRNRSQLLNLDKGITAASIEYTLSIKFQLMENIRVMRIVVATFCLMAGVIVFALSLLALAFIQFDEFPDKAQLCFAFYDLIVALTITFLTLAFAVHMGEWRRVYLHFPPTIRQFCLRKFAALEGKRVTHIREHENAGQQYFDQLKKAWGN

Organism: NCBI:txid53326

Radius of gyration: 24.1 Å; chains: 1; bounding box: 54×41×85 Å

Foldseek 3Di:
DVVVVVVCVVCVVVVVVVLVVQLLLLLLVLVLLLVLVVLVCCLVCVVVVVPDDCPVSSVVSSVVSSVVSSVLSVCVVVCVDPVVVVLVVVLVVLVVSLVSLVVSLVVLVVVLVCLVVVVDPDDPVSSVVSNVSSVVSNVVSVVSNVLSVVVNVLSVVLVVLVVCLVPPCPVPVVVSVVSVVVSVVSSVVSSVVSVVVVCVVVVVVVVVLVPDDVVVNVVCCVVVVVVVVVVVVVVVVVVVVVVVVVVVVVVVVVD

Secondary structure (DSSP, 8-state):
-HHHHHHHHHHHHHHHHHHHHHHHHHHHHHHHHHHHHHHHHHHHSGGGTTT---HHHHHHHHHHHHHHHHHHHHHHHTTSS-HHHHHHHHHHHHHHHHHHHHHHHHHHHHHHHHHHTT-----HHHHHHHHHHHHHHHHHHHHHHHHHHHHHHHHHHHHHHHHHHHHHSTT-HHHHHHHHHHHHHHHHHHHHHHHHHHHHHHTTHHHHGGGS-HHHHHHHHHHHHHHHHHHHHHHHHHHHHHHHHHHHHHHHH--

pLDDT: mean 73.68, std 13.92, range [40.25, 90.38]

InterPro domains:
  IPR004151 7TM GPCR, serpentine receptor class e (Sre) [PF03125] (13-253)